Protein AF-H2KQ03-F1 (afdb_monomer_lite)

Structure (mmCIF, N/CA/C/O backbone):
data_AF-H2KQ03-F1
#
_entry.id   AF-H2KQ03-F1
#
loop_
_atom_site.group_PDB
_atom_site.id
_atom_site.type_symbol
_atom_site.label_atom_id
_atom_site.label_alt_id
_atom_site.label_comp_id
_atom_site.label_asym_id
_atom_site.label_entity_id
_atom_site.label_seq_id
_atom_site.pdbx_PDB_ins_code
_atom_site.Cartn_x
_atom_site.Cartn_y
_atom_site.Cartn_z
_atom_site.occupancy
_atom_site.B_iso_or_equiv
_atom_site.auth_seq_id
_atom_site.auth_comp_id
_atom_site.auth_asym_id
_atom_site.auth_atom_id
_atom_site.pdbx_PDB_model_num
ATOM 1 N N . MET A 1 1 ? 8.901 -10.302 -12.190 1.00 58.34 1 MET A N 1
ATOM 2 C CA . MET A 1 1 ? 8.738 -10.847 -10.818 1.00 58.34 1 MET A CA 1
ATOM 3 C C . MET A 1 1 ? 8.795 -9.735 -9.773 1.00 58.34 1 MET A C 1
ATOM 5 O O . MET A 1 1 ? 7.807 -9.573 -9.075 1.00 58.34 1 MET A O 1
ATOM 9 N N . ALA A 1 2 ? 9.864 -8.928 -9.695 1.00 69.62 2 ALA A N 1
ATOM 10 C CA . ALA A 1 2 ? 9.949 -7.798 -8.752 1.00 69.62 2 ALA A CA 1
ATOM 11 C C . ALA A 1 2 ? 8.789 -6.785 -8.896 1.00 69.62 2 ALA A C 1
ATOM 13 O O . ALA A 1 2 ? 8.170 -6.415 -7.901 1.00 69.62 2 ALA A O 1
ATOM 14 N N . ASP A 1 3 ? 8.425 -6.440 -10.134 1.00 73.88 3 ASP A N 1
ATOM 15 C CA . ASP A 1 3 ? 7.309 -5.539 -10.466 1.00 73.88 3 ASP A CA 1
ATOM 16 C C . ASP A 1 3 ? 5.977 -5.942 -9.818 1.00 73.88 3 ASP A C 1
ATOM 18 O O . ASP A 1 3 ? 5.230 -5.093 -9.331 1.00 73.88 3 ASP A O 1
ATOM 22 N N . PHE A 1 4 ? 5.689 -7.248 -9.779 1.00 82.00 4 PHE A N 1
ATOM 23 C CA . PHE A 1 4 ? 4.468 -7.773 -9.175 1.00 82.00 4 PHE A CA 1
ATOM 24 C C . PHE A 1 4 ? 4.439 -7.478 -7.677 1.00 82.00 4 PHE A C 1
ATOM 26 O O . PHE A 1 4 ? 3.472 -6.910 -7.180 1.00 82.00 4 PHE A O 1
ATOM 33 N N . PHE A 1 5 ? 5.510 -7.833 -6.962 1.00 81.00 5 PHE A N 1
ATOM 34 C CA . PHE A 1 5 ? 5.585 -7.651 -5.513 1.00 81.00 5 PHE A CA 1
ATOM 35 C C . PHE A 1 5 ? 5.537 -6.177 -5.123 1.00 81.00 5 PHE A C 1
ATOM 37 O O . PHE A 1 5 ? 4.864 -5.823 -4.157 1.00 81.00 5 PHE A O 1
ATOM 44 N N . ILE A 1 6 ? 6.188 -5.317 -5.907 1.00 82.44 6 ILE A N 1
ATOM 45 C CA . ILE A 1 6 ? 6.137 -3.868 -5.724 1.00 82.44 6 ILE A CA 1
ATOM 46 C C . ILE A 1 6 ? 4.694 -3.355 -5.829 1.00 82.44 6 ILE A C 1
ATOM 48 O O . ILE A 1 6 ? 4.197 -2.701 -4.908 1.00 82.44 6 ILE A O 1
ATOM 52 N N . LEU A 1 7 ? 4.007 -3.661 -6.934 1.00 84.81 7 LEU A N 1
ATOM 53 C CA . LEU A 1 7 ? 2.649 -3.170 -7.166 1.00 84.81 7 LEU A CA 1
ATOM 54 C C . LEU A 1 7 ? 1.652 -3.784 -6.180 1.00 84.81 7 LEU A C 1
ATOM 56 O O . LEU A 1 7 ? 0.784 -3.073 -5.684 1.00 84.81 7 LEU A O 1
ATOM 60 N N . ALA A 1 8 ? 1.800 -5.065 -5.841 1.00 85.94 8 ALA A N 1
ATOM 61 C CA . ALA A 1 8 ? 0.963 -5.739 -4.853 1.00 85.94 8 ALA A CA 1
ATOM 62 C C . ALA A 1 8 ? 1.125 -5.124 -3.456 1.00 85.94 8 ALA A C 1
ATOM 64 O O . ALA A 1 8 ? 0.137 -4.939 -2.743 1.00 85.94 8 ALA A O 1
ATOM 65 N N . HIS A 1 9 ? 2.348 -4.745 -3.072 1.00 84.00 9 HIS A N 1
ATOM 66 C CA . HIS A 1 9 ? 2.605 -4.076 -1.799 1.00 84.00 9 HIS A CA 1
ATOM 67 C C . HIS A 1 9 ? 1.902 -2.712 -1.719 1.00 84.00 9 HIS A C 1
ATOM 69 O O . HIS A 1 9 ? 1.151 -2.443 -0.779 1.00 84.00 9 HIS A O 1
ATOM 75 N N . LEU A 1 10 ? 2.072 -1.877 -2.747 1.00 84.38 10 LEU A N 1
ATOM 76 C CA . LEU A 1 10 ? 1.395 -0.582 -2.870 1.00 84.38 10 LEU A CA 1
ATOM 77 C C . LEU A 1 10 ? -0.131 -0.720 -2.903 1.00 84.38 10 LEU A C 1
ATOM 79 O O . LEU A 1 10 ? -0.836 -0.013 -2.182 1.00 84.38 10 LEU A O 1
ATOM 83 N N . ALA A 1 11 ? -0.644 -1.668 -3.686 1.00 85.94 11 ALA A N 1
ATOM 84 C CA . ALA A 1 11 ? -2.067 -1.967 -3.779 1.00 85.94 11 ALA A CA 1
ATOM 85 C C . ALA A 1 11 ? -2.652 -2.411 -2.429 1.00 85.94 11 ALA A C 1
ATOM 87 O O . ALA A 1 11 ? -3.748 -1.989 -2.057 1.00 85.94 11 ALA A O 1
ATOM 88 N N . THR A 1 12 ? -1.906 -3.198 -1.649 1.00 85.38 12 THR A N 1
ATOM 89 C CA . THR A 1 12 ? -2.311 -3.617 -0.298 1.00 85.38 12 THR A CA 1
ATOM 90 C C . THR A 1 12 ? -2.457 -2.411 0.630 1.00 85.38 12 THR A C 1
ATOM 92 O O . THR A 1 12 ? -3.446 -2.293 1.358 1.00 85.38 12 THR A O 1
ATOM 95 N N . ASN A 1 13 ? -1.521 -1.464 0.563 1.00 82.38 13 ASN A N 1
ATOM 96 C CA . ASN A 1 13 ? -1.551 -0.253 1.385 1.00 82.38 13 ASN A CA 1
ATOM 97 C C . ASN A 1 13 ? -2.650 0.725 0.956 1.00 82.38 13 ASN A C 1
ATOM 99 O O . ASN A 1 13 ? -3.309 1.336 1.807 1.00 82.38 13 ASN A O 1
ATOM 103 N N . PHE A 1 14 ? -2.921 0.817 -0.345 1.00 83.38 14 PHE A N 1
ATOM 104 C CA . PHE A 1 14 ? -4.095 1.513 -0.858 1.00 83.38 14 PHE A CA 1
ATOM 105 C C . PHE A 1 14 ? -5.391 0.894 -0.309 1.00 83.38 14 PHE A C 1
ATOM 107 O O . PHE A 1 14 ? -6.200 1.603 0.291 1.00 83.38 14 PHE A O 1
ATOM 114 N N . MET A 1 15 ? -5.559 -0.428 -0.400 1.00 84.25 15 MET A N 1
ATOM 115 C CA . MET A 1 15 ? -6.756 -1.108 0.109 1.00 84.25 15 MET A CA 1
ATOM 116 C C . MET A 1 15 ? -6.917 -1.000 1.632 1.00 84.25 15 MET A C 1
ATOM 118 O O . MET A 1 15 ? -8.047 -0.901 2.122 1.00 84.25 15 MET A O 1
ATOM 122 N N . SER A 1 16 ? -5.814 -0.961 2.387 1.00 80.12 16 SER A N 1
ATOM 123 C CA . SER A 1 16 ? -5.828 -0.641 3.821 1.00 80.12 16 SER A CA 1
ATOM 124 C C . SER A 1 16 ? -6.362 0.773 4.073 1.00 80.12 16 SER A C 1
ATOM 126 O O . SER A 1 16 ? -7.215 0.974 4.939 1.00 80.12 16 SER A O 1
ATOM 128 N N . SER A 1 17 ? -5.935 1.748 3.266 1.00 79.50 17 SER A N 1
ATOM 129 C CA . SER A 1 17 ? -6.415 3.136 3.341 1.00 79.50 17 SER A CA 1
ATOM 130 C C . SER A 1 17 ? -7.913 3.237 3.050 1.00 79.50 17 SER A C 1
ATOM 132 O O . SER A 1 17 ? -8.644 3.850 3.827 1.00 79.50 17 SER A O 1
ATOM 134 N N . VAL A 1 18 ? -8.397 2.551 2.009 1.00 79.94 18 VAL A N 1
ATOM 135 C CA . VAL A 1 18 ? -9.834 2.431 1.701 1.00 79.94 18 VAL A CA 1
ATOM 136 C C . VAL A 1 18 ? -10.598 1.809 2.873 1.00 79.94 18 VAL A C 1
ATOM 138 O O . VAL A 1 18 ? -11.667 2.292 3.245 1.00 79.94 18 VAL A O 1
ATOM 141 N N . GLY A 1 19 ? -10.039 0.767 3.497 1.00 75.12 19 GLY A N 1
ATOM 142 C CA . GLY A 1 19 ? -10.620 0.121 4.674 1.00 75.12 19 GLY A CA 1
ATOM 143 C C . GLY A 1 19 ? -10.788 1.079 5.857 1.00 75.12 19 GLY A C 1
ATOM 144 O O . GLY A 1 19 ? -11.845 1.093 6.489 1.00 75.12 19 GLY A O 1
ATOM 145 N N . VAL A 1 20 ? -9.789 1.925 6.122 1.00 72.50 20 VAL A N 1
ATOM 146 C CA . VAL A 1 20 ? -9.852 2.957 7.171 1.00 72.50 20 VAL A CA 1
ATOM 147 C C . VAL A 1 20 ? -10.901 4.024 6.840 1.00 72.50 20 VAL A C 1
ATOM 149 O O . VAL A 1 20 ? -11.731 4.340 7.691 1.00 72.50 20 VAL A O 1
ATOM 152 N N . CYS A 1 21 ? -10.933 4.541 5.607 1.00 76.00 21 CYS A N 1
ATOM 153 C CA . CYS A 1 21 ? -11.948 5.511 5.172 1.00 76.00 21 CYS A CA 1
ATOM 154 C C . CYS A 1 21 ? -13.366 4.961 5.312 1.00 76.00 21 CYS A C 1
ATOM 156 O O . CYS A 1 21 ? -14.252 5.646 5.821 1.00 76.00 21 CYS A O 1
ATOM 158 N N . ARG A 1 22 ? -13.567 3.707 4.903 1.00 74.56 22 ARG A N 1
ATOM 159 C CA . ARG A 1 22 ? -14.833 2.990 5.034 1.00 74.56 22 ARG A CA 1
ATOM 160 C C . ARG A 1 22 ? -15.260 2.879 6.495 1.00 74.56 22 ARG A C 1
ATOM 162 O O . ARG A 1 22 ? -16.407 3.171 6.809 1.00 74.56 22 ARG A O 1
ATOM 169 N N . GLN A 1 23 ? -14.343 2.508 7.388 1.00 71.50 23 GLN A N 1
ATOM 170 C CA . GLN A 1 23 ? -14.631 2.411 8.822 1.00 71.50 23 GLN A CA 1
ATOM 171 C C . GLN A 1 23 ? -14.997 3.769 9.436 1.00 71.50 23 GLN A C 1
ATOM 173 O O . GLN A 1 23 ? -15.929 3.828 10.233 1.00 71.50 23 GLN A O 1
ATOM 178 N N . PHE A 1 24 ? -14.343 4.864 9.031 1.00 69.81 24 PHE A N 1
ATOM 179 C CA . PHE A 1 24 ? -14.749 6.208 9.457 1.00 69.81 24 PHE A CA 1
ATOM 180 C C . PHE A 1 24 ? -16.101 6.636 8.878 1.00 69.81 24 PHE A C 1
ATOM 182 O O . PHE A 1 24 ? -16.898 7.216 9.606 1.00 69.81 24 PHE A O 1
ATOM 189 N N . CYS A 1 25 ? -16.394 6.329 7.609 1.00 67.25 25 CYS A N 1
ATOM 190 C CA . CYS A 1 25 ? -17.700 6.623 7.007 1.00 67.25 25 CYS A CA 1
ATOM 191 C C . CYS A 1 25 ? -18.834 5.897 7.737 1.00 67.25 25 CYS A C 1
ATOM 193 O O . CYS A 1 25 ? -19.863 6.496 8.033 1.00 67.25 25 CYS A O 1
ATOM 195 N N . LEU A 1 26 ? -18.640 4.615 8.054 1.00 64.88 26 LEU A N 1
ATOM 196 C CA . LEU A 1 26 ? -19.611 3.828 8.813 1.00 64.88 26 LEU A CA 1
ATOM 197 C C . LEU A 1 26 ? -19.736 4.357 10.254 1.00 64.88 26 LEU A C 1
ATOM 199 O O . LEU A 1 26 ? -20.840 4.572 10.737 1.00 64.88 26 LEU A O 1
ATOM 203 N N . GLY A 1 27 ? -18.628 4.681 10.925 1.00 58.16 27 GLY A N 1
ATOM 204 C CA . GLY A 1 27 ? -18.677 5.305 12.254 1.00 58.16 27 GLY A CA 1
ATOM 205 C C . GLY A 1 27 ? -19.427 6.649 12.280 1.00 58.16 27 GLY A C 1
ATOM 206 O O . GLY A 1 27 ? -20.172 6.924 13.220 1.00 58.16 27 GLY A O 1
ATOM 207 N N . ALA A 1 28 ? -19.276 7.459 11.228 1.00 52.44 28 ALA A N 1
ATOM 208 C CA . ALA A 1 28 ? -19.915 8.768 11.097 1.00 52.44 28 ALA A CA 1
ATOM 209 C C . ALA A 1 28 ? -21.406 8.710 10.705 1.00 52.44 28 ALA A C 1
ATOM 211 O O . ALA A 1 28 ? -22.140 9.644 11.006 1.00 52.44 28 ALA A O 1
ATOM 212 N N . THR A 1 29 ? -21.865 7.648 10.033 1.00 51.97 29 THR A N 1
ATOM 213 C CA . THR A 1 29 ? -23.251 7.541 9.524 1.00 51.97 29 THR A CA 1
ATOM 214 C C . THR A 1 29 ? -24.223 6.863 10.493 1.00 51.97 29 THR A C 1
ATOM 216 O O . THR A 1 29 ? -25.413 7.158 10.448 1.00 51.97 29 THR A O 1
ATOM 219 N N . TYR A 1 30 ? -23.747 6.008 11.404 1.00 49.81 30 TYR A N 1
ATOM 220 C CA . TYR A 1 30 ? -24.606 5.191 12.281 1.00 49.81 30 TYR A CA 1
ATOM 221 C C . TYR A 1 30 ? -24.713 5.691 13.737 1.00 49.81 30 TYR A C 1
ATOM 223 O O . TYR A 1 30 ? -2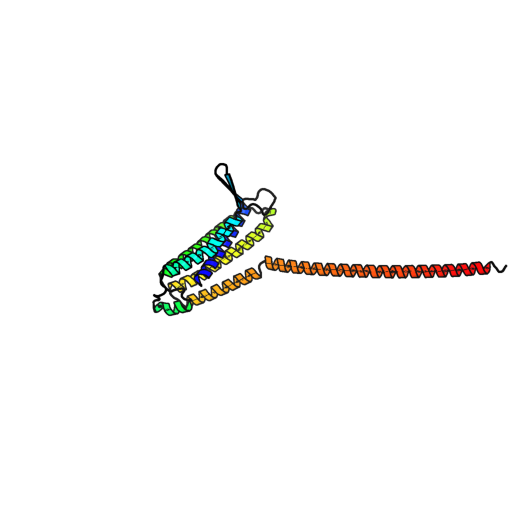5.194 4.977 14.615 1.00 49.81 30 TYR A O 1
ATOM 231 N N . THR A 1 31 ? -24.287 6.925 14.017 1.00 42.53 31 THR A N 1
ATOM 232 C CA . THR A 1 31 ? -24.363 7.556 15.347 1.00 42.53 31 THR A CA 1
ATOM 233 C C . THR A 1 31 ? -25.609 8.439 15.502 1.00 42.53 31 THR A C 1
ATOM 235 O O . THR A 1 31 ? -25.507 9.633 15.770 1.00 42.53 31 THR A O 1
ATOM 238 N N . PRO A 1 32 ? -26.815 7.856 15.380 1.00 42.75 32 PRO A N 1
ATOM 239 C CA . PRO A 1 32 ? -27.797 8.111 16.427 1.00 42.75 32 PRO A CA 1
ATOM 240 C C . PRO A 1 32 ? -28.707 6.893 16.638 1.00 42.75 32 PRO A C 1
ATOM 242 O O . PRO A 1 32 ? -29.815 6.872 16.128 1.00 42.75 32 PRO A O 1
ATOM 245 N N . CYS A 1 33 ? -28.259 5.860 17.351 1.00 35.66 33 CYS A N 1
ATOM 246 C CA . CYS A 1 33 ? -29.094 5.042 18.247 1.00 35.66 33 CYS A CA 1
ATOM 247 C C . CYS A 1 33 ? -28.247 3.907 18.817 1.00 35.66 33 CYS A C 1
ATOM 249 O O . CYS A 1 33 ? -27.623 3.139 18.088 1.00 35.66 33 CYS A O 1
ATOM 251 N N . GLY A 1 34 ? -28.202 3.826 20.144 1.00 35.66 34 GLY A N 1
ATOM 252 C CA . GLY A 1 34 ? -27.432 2.831 20.871 1.00 35.66 34 GLY A CA 1
ATOM 253 C C . GLY A 1 34 ? -27.833 1.416 20.481 1.00 35.66 34 GLY A C 1
ATOM 254 O O . GLY A 1 34 ? -28.906 0.948 20.829 1.00 35.66 34 GLY A O 1
ATOM 255 N N . THR A 1 35 ? -26.968 0.743 19.738 1.00 34.31 35 THR A N 1
ATOM 256 C CA . THR A 1 35 ? -26.669 -0.691 19.820 1.00 34.31 35 THR A CA 1
ATOM 257 C C . THR A 1 35 ? -25.654 -0.960 18.726 1.00 34.31 35 THR A C 1
ATOM 259 O O . THR A 1 35 ? -25.991 -1.156 17.563 1.00 34.31 35 THR A O 1
ATOM 262 N N . VAL A 1 36 ? -24.373 -0.956 19.094 1.00 38.94 36 VAL A N 1
ATOM 263 C CA . VAL A 1 36 ? -23.323 -1.457 18.209 1.00 38.94 36 VAL A CA 1
ATOM 264 C C . VAL A 1 36 ? -23.490 -2.976 18.126 1.00 38.94 36 VAL A C 1
ATOM 266 O O . VAL A 1 36 ? -22.813 -3.734 18.816 1.00 38.94 36 VAL A O 1
ATOM 269 N N . LYS A 1 37 ? -24.423 -3.439 17.292 1.00 34.34 37 LYS A N 1
ATOM 270 C CA . LYS A 1 37 ? -24.289 -4.750 16.667 1.00 34.34 37 LYS A CA 1
ATOM 271 C C . LYS A 1 37 ? -23.246 -4.589 15.561 1.00 34.34 37 LYS A C 1
ATOM 273 O O . LYS A 1 37 ? -23.398 -3.698 14.727 1.00 34.34 37 LYS A O 1
ATOM 278 N N . PRO A 1 38 ? -22.202 -5.428 15.508 1.00 42.97 38 PRO A N 1
ATOM 279 C CA . PRO A 1 38 ? -21.247 -5.438 14.406 1.00 42.97 38 PRO A CA 1
ATOM 280 C C . PRO A 1 38 ? -21.890 -6.067 13.156 1.00 42.97 38 PRO A C 1
ATOM 282 O O . PRO A 1 38 ? -21.370 -7.035 12.621 1.00 42.97 38 PRO A O 1
ATOM 285 N N . ILE A 1 39 ? -23.073 -5.613 12.733 1.00 44.00 39 ILE A N 1
ATOM 286 C CA . ILE A 1 39 ? -23.815 -6.178 11.602 1.00 44.00 39 ILE A CA 1
ATOM 287 C C . ILE A 1 39 ? -24.696 -5.089 10.982 1.00 44.00 39 ILE A C 1
ATOM 289 O O . ILE A 1 39 ? -25.760 -4.788 11.512 1.00 44.00 39 ILE A O 1
ATOM 293 N N . ALA A 1 40 ? -24.232 -4.517 9.870 1.00 44.62 40 ALA A N 1
ATOM 294 C CA . ALA A 1 40 ? -24.961 -4.440 8.597 1.00 44.62 40 ALA A CA 1
ATOM 295 C C . ALA A 1 40 ? -24.153 -3.570 7.622 1.00 44.62 40 ALA A C 1
ATOM 297 O O . ALA A 1 40 ? -24.491 -2.433 7.313 1.00 44.62 40 ALA A O 1
ATOM 298 N N . ASP A 1 41 ? -23.061 -4.136 7.109 1.00 53.16 41 ASP A N 1
ATOM 299 C CA . ASP A 1 41 ? -22.520 -3.719 5.819 1.00 53.16 41 ASP A CA 1
ATOM 300 C C . ASP A 1 41 ? -23.497 -4.182 4.727 1.00 53.16 41 ASP A C 1
ATOM 302 O O . ASP A 1 41 ? -23.123 -5.008 3.916 1.00 53.16 41 ASP A O 1
ATOM 306 N N . GLU A 1 42 ? -24.765 -3.783 4.725 1.00 56.34 42 GLU A N 1
ATOM 307 C CA . GLU A 1 42 ? -25.702 -4.183 3.670 1.00 56.34 42 GLU A CA 1
ATOM 308 C C . GLU A 1 42 ? -25.918 -2.998 2.735 1.00 56.34 42 GLU A C 1
ATOM 310 O O . GLU A 1 42 ? -26.437 -1.956 3.127 1.00 56.34 42 GLU A O 1
ATOM 315 N N . PHE A 1 43 ? -25.479 -3.134 1.483 1.00 54.03 43 PHE A N 1
ATOM 316 C CA . PHE A 1 43 ? -25.921 -2.228 0.432 1.00 54.03 43 PHE A CA 1
ATOM 317 C C . PHE A 1 43 ? -27.350 -2.620 0.075 1.00 54.03 43 PHE A C 1
ATOM 319 O O . PHE A 1 43 ? -27.585 -3.717 -0.439 1.00 54.03 43 PHE A O 1
ATOM 326 N N . HIS A 1 44 ? -28.286 -1.727 0.382 1.00 53.12 44 HIS A N 1
ATOM 327 C CA . HIS A 1 44 ? -29.674 -1.833 -0.038 1.00 53.12 44 HIS A CA 1
ATOM 328 C C . HIS A 1 44 ? -29.823 -1.105 -1.369 1.00 53.12 44 HIS A C 1
ATOM 330 O O . HIS A 1 44 ? -29.663 0.114 -1.433 1.00 53.12 44 HIS A O 1
ATOM 336 N N . TYR A 1 45 ? -30.100 -1.855 -2.432 1.00 47.72 45 TYR A N 1
ATOM 337 C CA . TYR A 1 45 ? -30.431 -1.284 -3.732 1.00 47.72 45 TYR A CA 1
ATOM 338 C C . TYR A 1 45 ? -31.804 -1.809 -4.152 1.00 47.72 45 TYR A C 1
ATOM 340 O O . TYR A 1 45 ? -31.992 -3.015 -4.334 1.00 47.72 45 TYR A O 1
ATOM 348 N N . GLU A 1 46 ? -32.782 -0.909 -4.239 1.00 45.47 46 GLU A N 1
ATOM 349 C CA . GLU A 1 46 ? -34.135 -1.234 -4.687 1.00 45.47 46 GLU A CA 1
ATOM 350 C C . GLU A 1 46 ? -34.254 -0.934 -6.180 1.00 45.47 46 GLU A C 1
ATOM 352 O O . GLU A 1 46 ? -34.185 0.219 -6.604 1.00 45.47 46 GLU A O 1
ATOM 357 N N . ILE A 1 47 ? -34.422 -1.982 -6.990 1.00 60.34 47 ILE A N 1
ATOM 358 C CA . ILE A 1 47 ? -34.762 -1.850 -8.411 1.00 60.34 47 ILE A CA 1
ATOM 359 C C . ILE A 1 47 ? -36.178 -2.395 -8.580 1.00 60.34 47 ILE A C 1
ATOM 361 O O . ILE A 1 47 ? -36.406 -3.607 -8.605 1.00 60.34 47 ILE A O 1
ATOM 365 N N . GLY A 1 48 ? -37.155 -1.492 -8.675 1.00 72.44 48 GLY A N 1
ATOM 366 C CA . GLY A 1 48 ? -38.565 -1.860 -8.812 1.00 72.44 48 GLY A CA 1
ATOM 367 C C . GLY A 1 48 ? -39.092 -2.608 -7.580 1.00 72.44 48 GLY A C 1
ATOM 368 O O . GLY A 1 48 ? -39.082 -2.065 -6.484 1.00 72.44 48 GLY A O 1
ATOM 369 N N . ARG A 1 49 ? -39.573 -3.850 -7.752 1.00 55.06 49 ARG A N 1
ATOM 370 C CA . ARG A 1 49 ? -40.067 -4.715 -6.652 1.00 55.06 49 ARG A CA 1
ATOM 371 C C . ARG A 1 49 ? -38.999 -5.647 -6.062 1.00 55.06 49 ARG A C 1
ATOM 373 O O . ARG A 1 49 ? -39.309 -6.426 -5.165 1.00 55.06 49 ARG A O 1
ATOM 380 N N . CYS A 1 50 ? -37.769 -5.608 -6.570 1.00 38.34 50 CYS A N 1
ATOM 381 C CA . CYS A 1 50 ? -36.679 -6.441 -6.075 1.00 38.34 50 CYS A CA 1
ATOM 382 C C . CYS A 1 50 ? -35.772 -5.636 -5.145 1.00 38.34 50 CYS A C 1
ATOM 384 O O . CYS A 1 50 ? -35.136 -4.665 -5.556 1.00 38.34 50 CYS A O 1
ATOM 386 N N . THR A 1 51 ? -35.674 -6.093 -3.898 1.00 54.28 51 THR A N 1
ATOM 387 C CA . THR A 1 51 ? -34.709 -5.589 -2.921 1.00 54.28 51 THR A CA 1
ATOM 388 C C . THR A 1 51 ? -33.439 -6.432 -3.004 1.00 54.28 51 THR A C 1
ATOM 390 O O . THR A 1 51 ? -33.432 -7.584 -2.560 1.00 54.28 51 THR A O 1
ATOM 393 N N . LEU A 1 52 ? -32.362 -5.885 -3.570 1.00 49.47 52 LEU A N 1
ATOM 394 C CA . LEU A 1 52 ? -31.054 -6.535 -3.534 1.00 49.47 52 LEU A CA 1
ATOM 395 C C . LEU A 1 52 ? -30.354 -6.140 -2.227 1.00 49.47 52 LEU A C 1
ATOM 397 O O . LEU A 1 52 ? -30.149 -4.953 -1.970 1.00 49.47 52 LEU A O 1
ATOM 401 N N . ARG A 1 53 ? -29.994 -7.131 -1.405 1.00 60.53 53 ARG A N 1
ATOM 402 C CA . ARG A 1 53 ? -29.191 -6.939 -0.188 1.00 60.53 53 ARG A CA 1
ATOM 403 C C . ARG A 1 53 ? -27.838 -7.591 -0.384 1.00 60.53 53 ARG A C 1
ATOM 405 O O . ARG A 1 53 ? -27.762 -8.809 -0.538 1.00 60.53 53 ARG A O 1
ATOM 412 N N . TRP A 1 54 ? -26.781 -6.787 -0.430 1.00 56.44 54 TRP A N 1
ATOM 413 C CA . TRP A 1 54 ? -25.422 -7.292 -0.619 1.00 56.44 54 TRP A CA 1
ATOM 414 C C . TRP A 1 54 ? -24.546 -6.979 0.589 1.00 56.44 54 TRP A C 1
ATOM 416 O O . TRP A 1 54 ? -24.414 -5.805 0.944 1.00 56.44 54 TRP A O 1
ATOM 426 N N . PRO A 1 55 ? -23.879 -7.985 1.184 1.00 66.19 55 PRO A N 1
ATOM 427 C CA . PRO A 1 55 ? -22.922 -7.740 2.246 1.00 66.19 55 PRO A CA 1
ATOM 428 C C . PRO A 1 55 ? -21.682 -7.040 1.663 1.00 66.19 55 PRO A C 1
ATOM 430 O O . PRO A 1 55 ? -20.870 -7.639 0.959 1.00 66.19 55 PRO A O 1
ATOM 433 N N . GLY A 1 56 ? -21.491 -5.765 1.983 1.00 65.81 56 GLY A N 1
ATOM 434 C CA . GLY A 1 56 ? -20.363 -4.915 1.608 1.00 65.81 56 GLY A CA 1
ATOM 435 C C . GLY A 1 56 ? -18.997 -5.485 1.992 1.00 65.81 56 GLY A C 1
ATOM 436 O O . GLY A 1 56 ? -17.999 -5.130 1.367 1.00 65.81 56 GLY A O 1
ATOM 437 N N . ARG A 1 57 ? -18.942 -6.439 2.931 1.00 67.56 57 ARG A N 1
ATOM 438 C CA . ARG A 1 57 ? -17.749 -7.258 3.186 1.00 67.56 57 ARG A CA 1
ATOM 439 C C . ARG A 1 57 ? -17.340 -8.060 1.946 1.00 67.56 57 ARG A C 1
ATOM 441 O O . ARG A 1 57 ? -16.167 -8.042 1.595 1.00 67.56 57 ARG A O 1
ATOM 448 N N . ILE A 1 58 ? -18.277 -8.717 1.260 1.00 73.56 58 ILE A N 1
ATOM 449 C CA . ILE A 1 58 ? -17.996 -9.493 0.039 1.00 73.56 58 ILE A CA 1
ATOM 450 C C . ILE A 1 58 ? -17.516 -8.563 -1.077 1.00 73.56 58 ILE A C 1
ATOM 452 O O . ILE A 1 58 ? -16.532 -8.869 -1.744 1.00 73.56 58 ILE A O 1
ATOM 456 N N . ILE A 1 59 ? -18.148 -7.399 -1.238 1.00 76.56 59 ILE A N 1
ATOM 457 C CA . ILE A 1 59 ? -17.728 -6.396 -2.230 1.00 76.56 59 ILE A CA 1
ATOM 458 C C . ILE A 1 59 ? -16.293 -5.932 -1.950 1.00 76.56 59 ILE A C 1
ATOM 460 O O . ILE A 1 59 ? -15.467 -5.912 -2.859 1.00 76.56 59 ILE A O 1
ATOM 464 N N . TYR A 1 60 ? -15.972 -5.621 -0.690 1.00 75.81 60 TYR A N 1
ATOM 465 C CA . TYR A 1 60 ? -14.626 -5.207 -0.297 1.00 75.81 60 TYR A CA 1
ATOM 466 C C . TYR A 1 60 ? -13.583 -6.303 -0.545 1.00 75.81 60 TYR A C 1
ATOM 468 O O . TYR A 1 60 ? -12.518 -6.001 -1.069 1.00 75.81 60 TYR A O 1
ATOM 476 N N . TRP A 1 61 ? -13.882 -7.566 -0.224 1.00 79.75 61 TRP A N 1
ATOM 477 C CA . TRP A 1 61 ? -12.970 -8.685 -0.490 1.00 79.75 61 TRP A CA 1
ATOM 478 C C . TRP A 1 61 ? -12.727 -8.893 -1.985 1.00 79.75 61 TRP A C 1
ATOM 480 O O . TRP A 1 61 ? -11.581 -9.054 -2.394 1.00 79.75 61 TRP A O 1
ATOM 490 N N . ASN A 1 62 ? -13.773 -8.828 -2.811 1.00 83.88 62 ASN A N 1
ATOM 491 C CA . ASN A 1 62 ? -13.619 -8.927 -4.263 1.00 83.88 62 ASN A CA 1
ATOM 492 C C . ASN A 1 62 ? -12.787 -7.764 -4.820 1.00 83.88 62 ASN A C 1
ATOM 494 O O . ASN A 1 62 ? -11.857 -7.992 -5.592 1.00 83.88 62 ASN A O 1
ATOM 498 N N . ALA A 1 63 ? -13.061 -6.532 -4.380 1.00 83.44 63 ALA A N 1
ATOM 499 C CA . ALA A 1 63 ? -12.258 -5.369 -4.747 1.00 83.44 63 ALA A CA 1
ATOM 500 C C . ALA A 1 63 ? -10.800 -5.515 -4.284 1.00 83.44 63 ALA A C 1
ATOM 502 O O . ALA A 1 63 ? -9.886 -5.196 -5.037 1.00 83.44 63 ALA A O 1
ATOM 503 N N . TRP A 1 64 ? -10.574 -6.053 -3.083 1.00 87.88 64 TRP A N 1
ATOM 504 C CA . TRP A 1 64 ? -9.240 -6.317 -2.551 1.00 87.88 64 TRP A CA 1
ATOM 505 C C . TRP A 1 64 ? -8.470 -7.299 -3.430 1.00 87.88 64 TRP A C 1
ATOM 507 O O . TRP A 1 64 ? -7.363 -6.982 -3.850 1.00 87.88 64 TRP A O 1
ATOM 517 N N . PHE A 1 65 ? -9.060 -8.445 -3.782 1.00 87.81 65 PHE A N 1
ATOM 518 C CA . PHE A 1 65 ? -8.406 -9.419 -4.661 1.00 87.81 65 PHE A CA 1
ATOM 519 C C . PHE A 1 65 ? -8.102 -8.832 -6.043 1.00 87.81 65 PHE A C 1
ATOM 521 O O . PHE A 1 65 ? -7.004 -9.017 -6.568 1.00 87.81 65 PHE A O 1
ATOM 528 N N . LEU A 1 66 ? -9.040 -8.077 -6.616 1.00 88.69 66 LEU A N 1
ATOM 529 C CA . LEU A 1 66 ? -8.870 -7.465 -7.932 1.00 88.69 66 LEU A CA 1
ATOM 530 C C . LEU A 1 66 ? -7.752 -6.410 -7.918 1.00 88.69 66 LEU A C 1
ATOM 532 O O . LEU A 1 66 ? -6.905 -6.387 -8.806 1.00 88.69 66 LEU A O 1
ATOM 536 N N . VAL A 1 67 ? -7.691 -5.576 -6.883 1.00 87.50 67 VAL A N 1
ATOM 537 C CA . VAL A 1 67 ? -6.693 -4.505 -6.775 1.00 87.50 67 VAL A CA 1
ATOM 538 C C . VAL A 1 67 ? -5.315 -5.038 -6.376 1.00 87.50 67 VAL A C 1
ATOM 540 O O . VAL A 1 67 ? -4.318 -4.607 -6.945 1.00 87.50 67 VAL A O 1
ATOM 543 N N . VAL A 1 68 ? -5.237 -5.984 -5.436 1.00 88.12 68 VAL A N 1
ATOM 544 C CA . VAL A 1 68 ? -3.962 -6.496 -4.897 1.00 88.12 68 VAL A CA 1
ATOM 545 C C . VAL A 1 68 ? -3.338 -7.573 -5.777 1.00 88.12 68 VAL A C 1
ATOM 547 O O . VAL A 1 68 ? -2.117 -7.629 -5.877 1.00 88.12 68 VAL A O 1
ATOM 550 N N . LEU A 1 69 ? -4.141 -8.419 -6.426 1.00 89.50 69 LEU A N 1
ATOM 551 C CA . LEU A 1 69 ? -3.631 -9.481 -7.299 1.00 89.50 69 LEU A CA 1
ATOM 552 C C . LEU A 1 69 ? -3.878 -9.168 -8.771 1.00 89.50 69 LEU A C 1
ATOM 554 O O . LEU A 1 69 ? -2.972 -9.325 -9.588 1.00 89.50 69 LEU A O 1
ATOM 558 N N . GLY A 1 70 ? -5.079 -8.703 -9.115 1.00 87.75 70 GLY A N 1
ATOM 559 C CA . GLY A 1 70 ? -5.468 -8.447 -10.502 1.00 87.75 70 GLY A CA 1
ATOM 560 C C . GLY A 1 70 ? -4.622 -7.363 -11.167 1.00 87.75 70 GLY A C 1
ATOM 561 O O . GLY A 1 70 ? -4.005 -7.638 -12.193 1.00 87.75 70 GLY A O 1
ATOM 562 N N . ILE A 1 71 ? -4.535 -6.165 -10.572 1.00 87.56 71 ILE A N 1
ATOM 563 C CA . ILE A 1 71 ? -3.774 -5.039 -11.150 1.00 87.56 71 ILE A CA 1
ATOM 564 C C . ILE A 1 71 ? -2.289 -5.397 -11.341 1.00 87.56 71 ILE A C 1
ATOM 566 O O . ILE A 1 71 ? -1.813 -5.279 -12.469 1.00 87.56 71 ILE A O 1
ATOM 570 N N . PRO A 1 72 ? -1.544 -5.896 -10.332 1.00 87.94 72 PRO A N 1
ATOM 571 C CA . PRO A 1 72 ? -0.138 -6.257 -10.526 1.00 87.94 72 PRO A CA 1
ATOM 572 C C . PRO A 1 72 ? 0.063 -7.352 -11.576 1.00 87.94 72 PRO A C 1
ATOM 574 O O . PRO A 1 72 ? 0.989 -7.264 -12.381 1.00 87.94 72 PRO A O 1
ATOM 577 N N . THR A 1 73 ? -0.812 -8.364 -11.604 1.00 87.38 73 THR A N 1
ATOM 578 C CA . THR A 1 73 ? -0.740 -9.449 -12.594 1.00 87.38 73 THR A CA 1
ATOM 579 C C . THR A 1 73 ? -0.975 -8.916 -14.003 1.00 87.38 73 THR A C 1
ATOM 581 O O . THR A 1 73 ? -0.192 -9.208 -14.904 1.00 87.38 73 THR A O 1
ATOM 584 N N . ALA A 1 74 ? -2.008 -8.091 -14.192 1.00 87.75 74 ALA A N 1
ATOM 585 C CA . ALA A 1 74 ? -2.326 -7.483 -15.478 1.00 87.75 74 ALA A CA 1
ATOM 586 C C . ALA A 1 74 ? -1.190 -6.583 -15.979 1.00 87.75 74 ALA A C 1
ATOM 588 O O . ALA A 1 74 ? -0.818 -6.677 -17.147 1.00 87.75 74 ALA A O 1
ATOM 589 N N . THR A 1 75 ? -0.586 -5.772 -15.104 1.00 84.81 75 THR A N 1
ATOM 590 C CA . THR A 1 75 ? 0.549 -4.910 -15.467 1.00 84.81 75 THR A CA 1
ATOM 591 C C . THR A 1 75 ? 1.772 -5.727 -15.875 1.00 84.81 75 THR A C 1
ATOM 593 O O . THR A 1 75 ? 2.410 -5.415 -16.876 1.00 84.81 75 THR A O 1
ATOM 596 N N . VAL A 1 76 ? 2.093 -6.805 -15.150 1.00 83.69 76 VAL A N 1
ATOM 597 C CA . VAL A 1 76 ? 3.236 -7.666 -15.493 1.00 83.69 76 VAL A CA 1
ATOM 598 C C . VAL A 1 76 ? 2.999 -8.421 -16.798 1.00 83.69 76 VAL A C 1
ATOM 600 O O . VAL A 1 76 ? 3.877 -8.422 -17.657 1.00 83.69 76 VAL A O 1
ATOM 603 N N . ILE A 1 77 ? 1.821 -9.026 -16.977 1.00 84.56 77 ILE A N 1
ATOM 604 C CA . ILE A 1 77 ? 1.456 -9.716 -18.222 1.00 84.56 77 ILE A CA 1
ATOM 605 C C . ILE A 1 77 ? 1.493 -8.726 -19.391 1.00 84.56 77 ILE A C 1
ATOM 607 O O . ILE A 1 77 ? 2.156 -8.990 -20.390 1.00 84.56 77 ILE A O 1
ATOM 611 N N . GLY A 1 78 ? 0.851 -7.563 -19.247 1.00 81.12 78 GLY A N 1
ATOM 612 C CA . GLY A 1 78 ? 0.853 -6.509 -20.259 1.00 81.12 78 GLY A CA 1
ATOM 613 C C . GLY A 1 78 ? 2.268 -6.084 -20.646 1.00 81.12 78 GLY A C 1
ATOM 614 O O . GLY A 1 78 ? 2.578 -6.021 -21.831 1.00 81.12 78 GLY A O 1
ATOM 615 N N . ASN A 1 79 ? 3.154 -5.894 -19.666 1.00 78.12 79 ASN A N 1
ATOM 616 C CA . ASN A 1 79 ? 4.550 -5.541 -19.917 1.00 78.12 79 ASN A CA 1
ATOM 617 C C . ASN A 1 79 ? 5.318 -6.620 -20.683 1.00 78.12 79 ASN A C 1
ATOM 619 O O . ASN A 1 79 ? 6.061 -6.287 -21.602 1.00 78.12 79 ASN A O 1
ATOM 623 N N . VAL A 1 80 ? 5.133 -7.894 -20.326 1.00 77.88 80 VAL A N 1
ATOM 624 C CA . VAL A 1 80 ? 5.807 -9.022 -20.987 1.00 77.88 80 VAL A CA 1
ATOM 625 C C . VAL A 1 80 ? 5.333 -9.194 -22.431 1.00 77.88 80 VAL A C 1
ATOM 627 O O . VAL A 1 80 ? 6.149 -9.452 -23.311 1.00 77.88 80 VAL A O 1
ATOM 630 N N . TYR A 1 81 ? 4.032 -9.044 -22.693 1.00 75.81 81 TYR A N 1
ATOM 631 C CA . TYR A 1 81 ? 3.480 -9.207 -24.041 1.00 75.81 81 TYR A CA 1
ATOM 632 C C . TYR A 1 81 ? 3.717 -7.990 -24.944 1.00 75.81 81 TYR A C 1
ATOM 634 O O . TYR A 1 81 ? 3.925 -8.161 -26.144 1.00 75.81 81 TYR A O 1
ATOM 642 N N . ALA A 1 82 ? 3.679 -6.771 -24.397 1.00 71.69 82 ALA A N 1
ATOM 643 C CA . ALA A 1 82 ? 3.790 -5.543 -25.185 1.00 71.69 82 ALA A CA 1
ATOM 644 C C . ALA A 1 82 ? 5.240 -5.161 -25.522 1.00 71.69 82 ALA A C 1
ATOM 646 O O . ALA A 1 82 ? 5.474 -4.528 -26.552 1.00 71.69 82 ALA A O 1
ATOM 647 N N . TYR A 1 83 ? 6.216 -5.537 -24.688 1.00 69.38 83 TYR A N 1
ATOM 648 C CA . TYR A 1 83 ? 7.599 -5.085 -24.839 1.00 69.38 83 TYR A CA 1
ATOM 649 C C . TYR A 1 83 ? 8.577 -6.262 -24.835 1.00 69.38 83 TYR A C 1
ATOM 651 O O . TYR A 1 83 ? 8.744 -6.953 -23.832 1.00 69.38 83 TYR A O 1
ATOM 659 N N . ARG A 1 84 ? 9.277 -6.469 -25.962 1.00 59.44 84 ARG A N 1
ATOM 660 C CA . ARG A 1 84 ? 10.413 -7.401 -26.013 1.00 59.44 84 ARG A CA 1
ATOM 661 C C . ARG A 1 84 ? 11.555 -6.864 -25.146 1.00 59.44 84 ARG A C 1
ATOM 663 O O . ARG A 1 84 ? 11.907 -5.688 -25.234 1.00 59.44 84 ARG A O 1
ATOM 670 N N . MET A 1 85 ? 12.136 -7.747 -24.337 1.00 56.44 85 MET A N 1
ATOM 671 C CA . MET A 1 85 ? 13.174 -7.458 -23.334 1.00 56.44 85 MET A CA 1
ATOM 672 C C . MET A 1 85 ? 14.571 -7.184 -23.934 1.00 56.44 85 MET A C 1
ATOM 674 O O . MET A 1 85 ? 15.525 -6.984 -23.187 1.00 56.44 85 MET A O 1
ATOM 678 N N . ASP A 1 86 ? 14.708 -7.171 -25.263 1.00 52.53 86 ASP A N 1
ATOM 679 C CA . ASP A 1 86 ? 15.989 -7.439 -25.935 1.00 52.53 86 ASP A CA 1
ATOM 680 C C . ASP A 1 86 ? 16.778 -6.190 -26.376 1.00 52.53 86 ASP A C 1
ATOM 682 O O . ASP A 1 86 ? 17.796 -6.316 -27.051 1.00 52.53 86 ASP A O 1
ATOM 686 N N . THR A 1 87 ? 16.357 -4.975 -26.011 1.00 52.91 87 THR A N 1
ATOM 687 C CA . THR A 1 87 ? 17.035 -3.734 -26.443 1.00 52.91 87 THR A CA 1
ATOM 688 C C . THR A 1 87 ? 17.451 -2.859 -25.264 1.00 52.91 87 THR A C 1
ATOM 690 O O . THR A 1 87 ? 17.003 -1.719 -25.130 1.00 52.91 87 THR A O 1
ATOM 693 N N . VAL A 1 88 ? 18.328 -3.383 -24.404 1.00 59.72 88 VAL A N 1
ATOM 694 C CA . VAL A 1 88 ? 19.014 -2.574 -23.387 1.00 59.72 88 VAL A CA 1
ATOM 695 C C . VAL A 1 88 ? 20.177 -1.844 -24.056 1.00 59.72 88 VAL A C 1
ATOM 697 O O . VAL A 1 88 ? 21.114 -2.474 -24.537 1.00 59.72 88 VAL A O 1
ATOM 700 N N . SER A 1 89 ? 20.133 -0.510 -24.096 1.00 61.69 89 SER A N 1
ATOM 701 C CA . SER A 1 89 ? 21.272 0.307 -24.540 1.00 61.69 89 SER A CA 1
ATOM 702 C C . SER A 1 89 ? 22.485 0.066 -23.633 1.00 61.69 89 SER A C 1
ATOM 704 O O . SER A 1 89 ? 22.305 0.066 -22.413 1.00 61.69 89 SER A O 1
ATOM 706 N N . ASP A 1 90 ? 23.702 -0.039 -24.176 1.00 63.22 90 ASP A N 1
ATOM 707 C CA . ASP A 1 90 ? 24.914 -0.356 -23.396 1.00 63.22 90 ASP A CA 1
ATOM 708 C C . ASP A 1 90 ? 25.133 0.567 -22.180 1.00 63.22 90 ASP A C 1
ATOM 710 O O . ASP A 1 90 ? 25.513 0.094 -21.113 1.00 63.22 90 ASP A O 1
ATOM 714 N N . PHE A 1 91 ? 24.762 1.851 -22.274 1.00 59.91 91 PHE A N 1
ATOM 715 C CA . PHE A 1 91 ? 24.827 2.821 -21.164 1.00 59.91 91 PHE A CA 1
ATOM 716 C C . PHE A 1 91 ? 23.953 2.460 -19.943 1.00 59.91 91 PHE A C 1
ATOM 718 O O . PHE A 1 91 ? 24.185 2.934 -18.836 1.00 59.91 91 PHE A O 1
ATOM 725 N N . ARG A 1 92 ? 22.923 1.628 -20.126 1.00 67.94 92 ARG A N 1
ATOM 726 C CA . ARG A 1 92 ? 21.968 1.233 -19.076 1.00 67.94 92 ARG A CA 1
ATOM 727 C C . ARG A 1 92 ? 22.159 -0.212 -18.620 1.00 67.94 92 ARG A C 1
ATOM 729 O O . ARG A 1 92 ? 21.416 -0.663 -17.754 1.00 67.94 92 ARG A O 1
ATOM 736 N N . ARG A 1 93 ? 23.143 -0.929 -19.169 1.00 71.12 93 ARG A N 1
ATOM 737 C CA . ARG A 1 93 ? 23.356 -2.363 -18.932 1.00 71.12 93 ARG A CA 1
ATOM 738 C C . ARG A 1 93 ? 23.750 -2.666 -17.488 1.00 71.12 93 ARG A C 1
ATOM 740 O O . ARG A 1 93 ? 23.171 -3.562 -16.880 1.00 71.12 93 ARG A O 1
ATOM 747 N N . ASP A 1 94 ? 24.648 -1.865 -16.918 1.00 71.88 94 ASP A N 1
ATOM 748 C CA . ASP A 1 94 ? 25.092 -2.019 -15.527 1.00 71.88 94 ASP A CA 1
ATOM 749 C C . ASP A 1 94 ? 23.948 -1.755 -14.544 1.00 71.88 94 ASP A C 1
ATOM 751 O O . ASP A 1 94 ? 23.703 -2.536 -13.623 1.00 71.88 94 ASP A O 1
ATOM 755 N N . PHE A 1 95 ? 23.172 -0.698 -14.794 1.00 74.12 95 PHE A N 1
ATOM 756 C CA . PHE A 1 95 ? 21.971 -0.400 -14.020 1.00 74.12 95 PHE A CA 1
ATOM 757 C C . PHE A 1 95 ? 20.911 -1.498 -14.162 1.00 74.12 95 PHE A C 1
ATOM 759 O O . PHE A 1 95 ? 20.320 -1.911 -13.166 1.00 74.12 95 PHE A O 1
ATOM 766 N N . ALA A 1 96 ? 20.662 -1.991 -15.378 1.00 72.56 96 ALA A N 1
ATOM 767 C CA . ALA A 1 96 ? 19.701 -3.060 -15.635 1.00 72.56 96 ALA A CA 1
ATOM 768 C C . ALA A 1 96 ? 20.093 -4.349 -14.902 1.00 72.56 96 ALA A C 1
ATOM 770 O O . ALA A 1 96 ? 19.236 -4.986 -14.298 1.00 72.56 96 ALA A O 1
ATOM 771 N N . ASN A 1 97 ? 21.380 -4.694 -14.867 1.00 74.88 97 ASN A N 1
ATOM 772 C CA . ASN A 1 97 ? 21.856 -5.866 -14.139 1.00 74.88 97 ASN A CA 1
ATOM 773 C C . ASN A 1 97 ? 21.631 -5.725 -12.620 1.00 74.88 97 ASN A C 1
ATOM 775 O O . ASN A 1 97 ? 21.041 -6.597 -11.986 1.00 74.88 97 ASN A O 1
ATOM 779 N N . ILE A 1 98 ? 22.006 -4.578 -12.042 1.00 74.88 98 ILE A N 1
ATOM 780 C CA . ILE A 1 98 ? 21.867 -4.313 -10.598 1.00 74.88 98 ILE A CA 1
ATOM 781 C C . ILE A 1 98 ? 20.393 -4.180 -10.173 1.00 74.88 98 ILE A C 1
ATOM 783 O O . ILE A 1 98 ? 20.014 -4.571 -9.069 1.00 74.88 98 ILE A O 1
ATOM 787 N N . SER A 1 99 ? 19.535 -3.666 -11.053 1.00 69.75 99 SER A N 1
ATOM 788 C CA . SER A 1 99 ? 18.097 -3.510 -10.806 1.00 69.75 99 SER A CA 1
ATOM 789 C C . SER A 1 99 ? 17.266 -4.753 -11.135 1.00 69.75 99 SER A C 1
ATOM 791 O O . SER A 1 99 ? 16.040 -4.671 -11.138 1.00 69.75 99 SER A O 1
ATOM 793 N N . CYS A 1 100 ? 17.893 -5.910 -11.386 1.00 71.81 100 CYS A N 1
ATOM 794 C CA . CYS A 1 100 ? 17.198 -7.151 -11.762 1.00 71.81 100 CYS A CA 1
ATOM 795 C C . CYS A 1 100 ? 16.300 -6.981 -13.000 1.00 71.81 100 CYS A C 1
ATOM 797 O O . CYS A 1 100 ? 15.182 -7.494 -13.061 1.00 71.81 100 CYS A O 1
ATOM 799 N N . ASN A 1 101 ? 16.805 -6.246 -13.986 1.00 66.25 101 ASN A N 1
ATOM 800 C CA . ASN A 1 101 ? 16.138 -5.913 -15.234 1.00 66.25 101 ASN A CA 1
ATOM 801 C C . ASN A 1 101 ? 14.857 -5.078 -15.055 1.00 66.25 101 ASN A C 1
ATOM 803 O O . ASN A 1 101 ? 13.949 -5.169 -15.875 1.00 66.25 101 ASN A O 1
ATOM 807 N N . LEU A 1 102 ? 14.786 -4.225 -14.021 1.00 63.03 102 LEU A N 1
ATOM 808 C CA . LEU A 1 102 ? 13.716 -3.221 -13.884 1.00 63.03 102 LEU A CA 1
ATOM 809 C C . LEU A 1 102 ? 13.798 -2.121 -14.967 1.00 63.03 102 LEU A C 1
ATOM 811 O O . LEU A 1 102 ? 12.931 -1.256 -15.046 1.00 63.03 102 LEU A O 1
ATOM 815 N N . ASN A 1 103 ? 14.842 -2.141 -15.806 1.00 62.19 103 ASN A N 1
ATOM 816 C CA . ASN A 1 103 ? 15.005 -1.238 -16.940 1.00 62.19 103 ASN A CA 1
ATOM 817 C C . ASN A 1 103 ? 15.392 -1.968 -18.241 1.00 62.19 103 ASN A C 1
ATOM 819 O O . ASN A 1 103 ? 16.508 -1.774 -18.729 1.00 62.19 103 ASN A O 1
ATOM 823 N N . PRO A 1 104 ? 14.509 -2.791 -18.834 1.00 54.59 104 PRO A N 1
ATOM 824 C CA . PRO A 1 104 ? 14.821 -3.400 -20.116 1.00 54.59 104 PRO A CA 1
ATOM 825 C C . PRO A 1 104 ? 14.542 -2.448 -21.291 1.00 54.59 104 PRO A C 1
ATOM 827 O O . PRO A 1 104 ? 15.120 -2.614 -22.362 1.00 54.59 104 PRO A O 1
ATOM 830 N N . ASN A 1 105 ? 13.637 -1.467 -21.134 1.00 62.59 105 ASN A N 1
ATOM 831 C CA . ASN A 1 105 ? 13.175 -0.617 -22.235 1.00 62.59 105 ASN A CA 1
ATOM 832 C C . ASN A 1 105 ? 12.375 0.610 -21.738 1.00 62.59 105 ASN A C 1
ATOM 834 O O . ASN A 1 105 ? 11.656 0.516 -20.742 1.00 62.59 105 ASN A O 1
ATOM 838 N N . LEU A 1 106 ? 12.398 1.723 -22.485 1.00 64.81 106 LEU A N 1
ATOM 839 C CA . LEU A 1 106 ? 11.541 2.904 -22.255 1.00 64.81 106 LEU A CA 1
ATOM 840 C C . LEU A 1 106 ? 10.050 2.525 -22.162 1.00 64.81 106 LEU A C 1
ATOM 842 O O . LEU A 1 106 ? 9.315 3.105 -21.372 1.00 64.81 106 LEU A O 1
ATOM 846 N N . GLY A 1 107 ? 9.604 1.517 -22.919 1.00 66.00 107 GLY A N 1
ATOM 847 C CA . GLY A 1 107 ? 8.218 1.037 -22.894 1.00 66.00 107 GLY A CA 1
ATOM 848 C C . GLY A 1 107 ? 7.765 0.450 -21.550 1.00 66.00 107 GLY A C 1
ATOM 849 O O . GLY A 1 107 ? 6.656 0.733 -21.098 1.00 66.00 107 GLY A O 1
ATOM 850 N N . HIS A 1 108 ? 8.638 -0.295 -20.861 1.00 69.62 108 HIS A N 1
ATOM 851 C CA . HIS A 1 108 ? 8.343 -0.844 -19.528 1.00 69.62 108 HIS A CA 1
ATOM 852 C C . HIS A 1 108 ? 8.152 0.276 -18.499 1.00 69.62 108 HIS A C 1
ATOM 854 O O . HIS A 1 108 ? 7.196 0.249 -17.720 1.00 69.62 108 HIS A O 1
ATOM 860 N N . PHE A 1 109 ? 8.983 1.321 -18.578 1.00 71.81 109 PHE A N 1
ATOM 861 C CA . PHE A 1 109 ? 8.855 2.513 -17.742 1.00 71.81 109 PHE A CA 1
ATOM 862 C C . PHE A 1 109 ? 7.474 3.172 -17.889 1.00 71.81 109 PHE A C 1
ATOM 864 O O . PHE A 1 109 ? 6.829 3.482 -16.886 1.00 71.81 109 PHE A O 1
ATOM 871 N N . TYR A 1 110 ? 6.984 3.322 -19.125 1.00 71.56 110 TYR A N 1
ATOM 872 C CA . TYR A 1 110 ? 5.692 3.955 -19.415 1.00 71.56 110 TYR A CA 1
ATOM 873 C C . TYR A 1 110 ? 4.468 3.135 -19.005 1.00 71.56 110 TYR A C 1
ATOM 875 O O . TYR A 1 110 ? 3.385 3.699 -18.888 1.00 71.56 110 TYR A O 1
ATOM 883 N N . ALA A 1 111 ? 4.601 1.835 -18.769 1.00 76.00 111 ALA A N 1
ATOM 884 C CA . ALA A 1 111 ? 3.482 1.007 -18.328 1.00 76.00 111 ALA A CA 1
ATOM 885 C C . ALA A 1 111 ? 3.515 0.738 -16.815 1.00 76.00 111 ALA A C 1
ATOM 887 O O . ALA A 1 111 ? 2.471 0.726 -16.165 1.00 76.00 111 ALA A O 1
ATOM 888 N N . PHE A 1 112 ? 4.702 0.588 -16.224 1.00 81.56 112 PHE A N 1
ATOM 889 C CA . PHE A 1 112 ? 4.851 0.305 -14.798 1.00 81.56 112 PHE A CA 1
ATOM 890 C C . PHE A 1 112 ? 4.674 1.546 -13.909 1.00 81.56 112 PHE A C 1
ATOM 892 O O . PHE A 1 112 ? 3.873 1.537 -12.969 1.00 81.56 112 PHE A O 1
ATOM 899 N N . PHE A 1 113 ? 5.401 2.631 -14.198 1.00 82.81 113 PHE A N 1
ATOM 900 C CA . PHE A 1 113 ? 5.429 3.804 -13.319 1.00 82.81 113 PHE A CA 1
ATOM 901 C C . PHE A 1 113 ? 4.090 4.547 -13.242 1.00 82.81 113 PHE A C 1
ATOM 903 O O . PHE A 1 113 ? 3.723 4.943 -12.137 1.00 82.81 113 PHE A O 1
ATOM 910 N N . PRO A 1 114 ? 3.307 4.711 -14.327 1.00 86.94 114 PRO A N 1
ATOM 911 C CA . PRO A 1 114 ? 1.996 5.350 -14.217 1.00 86.94 114 PRO A CA 1
ATOM 912 C C . PRO A 1 114 ? 1.023 4.599 -13.309 1.00 86.94 114 PRO A C 1
ATOM 914 O O . PRO A 1 114 ? 0.319 5.233 -12.525 1.00 86.94 114 PRO A O 1
ATOM 917 N N . VAL A 1 115 ? 1.019 3.260 -13.346 1.00 87.56 115 VAL A N 1
ATOM 918 C CA . VAL A 1 115 ? 0.197 2.445 -12.435 1.00 87.56 115 VAL A CA 1
ATOM 919 C C . VAL A 1 115 ? 0.647 2.651 -10.988 1.00 87.56 115 VAL A C 1
ATOM 921 O O . VAL A 1 115 ? -0.182 2.846 -10.100 1.00 87.56 115 VAL A O 1
ATOM 924 N N . LEU A 1 116 ? 1.960 2.679 -10.752 1.00 88.25 116 LEU A N 1
ATOM 925 C CA . LEU A 1 116 ? 2.534 2.944 -9.435 1.00 88.25 116 LEU A CA 1
ATOM 926 C C . LEU A 1 116 ? 2.150 4.335 -8.900 1.00 88.25 116 LEU A C 1
ATOM 928 O O . LEU A 1 116 ? 1.688 4.451 -7.764 1.00 88.25 116 LEU A O 1
ATOM 932 N N . PHE A 1 117 ? 2.281 5.383 -9.718 1.00 88.50 117 PHE A N 1
ATOM 933 C CA . PHE A 1 117 ? 1.884 6.745 -9.349 1.00 88.50 117 PHE A CA 1
ATOM 934 C C . PHE A 1 117 ? 0.383 6.861 -9.105 1.00 88.50 117 PHE A C 1
ATOM 936 O O . PHE A 1 117 ? -0.025 7.523 -8.151 1.00 88.50 117 PHE A O 1
ATOM 943 N N . PHE A 1 118 ? -0.440 6.194 -9.916 1.00 90.56 118 PHE A N 1
ATOM 944 C CA . PHE A 1 118 ? -1.882 6.158 -9.711 1.00 90.56 118 PHE A CA 1
ATOM 945 C C . PHE A 1 118 ? -2.240 5.530 -8.360 1.00 90.56 118 PHE A C 1
ATOM 947 O O . PHE A 1 118 ? -3.042 6.101 -7.625 1.00 90.56 118 PHE A O 1
ATOM 954 N N . LEU A 1 119 ? -1.611 4.410 -7.985 1.00 89.69 119 LEU A N 1
ATOM 955 C CA . LEU A 1 119 ? -1.826 3.777 -6.679 1.00 89.69 119 LEU A CA 1
ATOM 956 C C . LEU A 1 119 ? -1.391 4.686 -5.519 1.00 89.69 119 LEU A C 1
ATOM 958 O O . LEU A 1 119 ? -2.141 4.839 -4.555 1.00 89.69 119 LEU A O 1
ATOM 962 N N . LEU A 1 120 ? -0.227 5.337 -5.623 1.00 90.50 120 LEU A N 1
ATOM 963 C CA . LEU A 1 120 ? 0.260 6.297 -4.620 1.00 90.50 120 LEU A CA 1
ATOM 964 C C . LEU A 1 120 ? -0.665 7.509 -4.465 1.00 90.50 120 LEU A C 1
ATOM 966 O O . LEU A 1 120 ? -0.917 7.971 -3.348 1.00 90.50 120 LEU A O 1
ATOM 970 N N . PHE A 1 121 ? -1.176 8.026 -5.581 1.00 91.44 121 PHE A N 1
ATOM 971 C CA . PHE A 1 121 ? -2.110 9.144 -5.597 1.00 91.44 121 PHE A CA 1
ATOM 972 C C . PHE A 1 121 ? -3.479 8.743 -5.039 1.00 91.44 121 PHE A C 1
ATOM 974 O O . PHE A 1 121 ? -4.024 9.418 -4.171 1.00 91.44 121 PHE A O 1
ATOM 981 N N . ALA A 1 122 ? -4.028 7.606 -5.464 1.00 88.88 122 ALA A N 1
ATOM 982 C CA . ALA A 1 122 ? -5.283 7.091 -4.927 1.00 88.88 122 ALA A CA 1
ATOM 983 C C . ALA A 1 122 ? -5.177 6.836 -3.412 1.00 88.88 122 ALA A C 1
ATOM 985 O O . ALA A 1 122 ? -6.105 7.140 -2.656 1.00 88.88 122 ALA A O 1
ATOM 986 N N . GLN A 1 123 ? -4.022 6.348 -2.946 1.00 90.81 123 GLN A N 1
ATOM 987 C CA . GLN A 1 123 ? -3.721 6.190 -1.526 1.00 90.81 123 GLN A CA 1
ATOM 988 C C . GLN A 1 123 ? -3.702 7.534 -0.786 1.00 90.81 123 GLN A C 1
ATOM 990 O O . GLN A 1 123 ? -4.320 7.639 0.275 1.00 90.81 123 GLN A O 1
ATOM 995 N N . SER A 1 124 ? -3.044 8.568 -1.321 1.00 89.88 124 SER A N 1
ATOM 996 C CA . SER A 1 124 ? -3.009 9.886 -0.674 1.00 89.88 124 SER A CA 1
ATOM 997 C C . SER A 1 124 ? -4.394 10.534 -0.623 1.00 89.88 124 SER A C 1
ATOM 999 O O . SER A 1 124 ? -4.776 11.053 0.425 1.00 89.88 124 SER A O 1
ATOM 1001 N N . VAL A 1 125 ? -5.192 10.411 -1.689 1.00 90.25 125 VAL A N 1
ATOM 1002 C CA . VAL A 1 125 ? -6.596 10.852 -1.714 1.00 90.25 125 VAL A CA 1
ATOM 1003 C C . VAL A 1 125 ? -7.403 10.158 -0.616 1.00 90.25 125 VAL A C 1
ATOM 1005 O O . VAL A 1 125 ? -8.100 10.833 0.143 1.00 90.25 125 VAL A O 1
ATOM 1008 N N . CYS A 1 126 ? -7.269 8.837 -0.461 1.00 86.69 126 CYS A N 1
ATOM 1009 C CA . CYS A 1 126 ? -7.937 8.110 0.621 1.00 86.69 126 CYS A CA 1
ATOM 1010 C C . CYS A 1 126 ? -7.513 8.641 1.994 1.00 86.69 126 CYS A C 1
ATOM 1012 O O . CYS A 1 126 ? -8.357 8.960 2.825 1.00 86.69 126 CYS A O 1
ATOM 1014 N N . VAL A 1 127 ? -6.214 8.811 2.231 1.00 87.88 127 VAL A N 1
ATOM 1015 C CA . VAL A 1 127 ? -5.709 9.337 3.505 1.00 87.88 127 VAL A CA 1
ATOM 1016 C C . VAL A 1 127 ? -6.252 10.742 3.801 1.00 87.88 127 VAL A C 1
ATOM 1018 O O . VAL A 1 127 ? -6.661 10.999 4.933 1.00 87.88 127 VAL A O 1
ATOM 1021 N N . ILE A 1 128 ? -6.337 11.625 2.801 1.00 88.81 128 ILE A N 1
ATOM 1022 C CA . ILE A 1 128 ? -6.924 12.970 2.941 1.00 88.81 128 ILE A CA 1
ATOM 1023 C C . ILE A 1 128 ? -8.414 12.883 3.294 1.00 88.81 128 ILE A C 1
ATOM 1025 O O . ILE A 1 128 ? -8.873 13.562 4.216 1.00 88.81 128 ILE A O 1
ATOM 1029 N N . ILE A 1 129 ? -9.173 12.019 2.613 1.00 84.62 129 ILE A N 1
ATOM 1030 C CA . ILE A 1 129 ? -10.589 11.777 2.925 1.00 84.62 129 ILE A CA 1
ATOM 1031 C C . ILE A 1 129 ? -10.732 11.250 4.359 1.00 84.62 129 ILE A C 1
ATOM 1033 O O . ILE A 1 129 ? -11.555 11.755 5.119 1.00 84.62 129 ILE A O 1
ATOM 1037 N N . GLY A 1 130 ? -9.901 10.284 4.760 1.00 80.69 130 GLY A N 1
ATOM 1038 C CA . GLY A 1 130 ? -9.870 9.745 6.120 1.00 80.69 130 GLY A CA 1
ATOM 1039 C C . GLY A 1 130 ? -9.558 10.812 7.173 1.00 80.69 130 GLY A C 1
ATOM 1040 O O . GLY A 1 130 ? -10.209 10.847 8.216 1.00 80.69 130 GLY A O 1
ATOM 1041 N N . ALA A 1 131 ? -8.631 11.731 6.880 1.00 84.31 131 ALA A N 1
ATOM 1042 C CA . ALA A 1 131 ? -8.327 12.867 7.746 1.00 84.31 131 ALA A CA 1
ATOM 1043 C C . ALA A 1 131 ? -9.555 13.770 7.920 1.00 84.31 131 ALA A C 1
ATOM 1045 O O . ALA A 1 131 ? -9.940 14.079 9.046 1.00 84.31 131 ALA A O 1
ATOM 1046 N N . LYS A 1 132 ? -10.216 14.141 6.816 1.00 83.50 132 LYS A N 1
ATOM 1047 C CA . LYS A 1 132 ? -11.429 14.971 6.841 1.00 83.50 132 LYS A CA 1
ATOM 1048 C C . LYS A 1 132 ? -12.549 14.316 7.654 1.00 83.50 132 LYS A C 1
ATOM 1050 O O . LYS A 1 132 ? -13.152 14.972 8.498 1.00 83.50 132 LYS A O 1
ATOM 1055 N N . LEU A 1 133 ? -12.800 13.025 7.431 1.00 76.00 133 LEU A N 1
ATOM 1056 C CA . LEU A 1 133 ? -13.831 12.265 8.147 1.00 76.00 133 LEU A CA 1
ATOM 1057 C C . LEU A 1 133 ? -13.541 12.167 9.644 1.00 76.00 133 LEU A C 1
ATOM 1059 O O . LEU A 1 133 ? -14.454 12.280 10.455 1.00 76.00 133 LEU A O 1
ATOM 1063 N N . ARG A 1 134 ? -12.270 12.014 10.021 1.00 76.31 134 ARG A N 1
ATOM 1064 C CA . ARG A 1 134 ? -11.858 12.018 11.423 1.00 76.31 134 ARG A CA 1
ATOM 1065 C C . ARG A 1 134 ? -12.208 13.335 12.119 1.00 76.31 134 ARG A C 1
ATOM 1067 O O . ARG A 1 134 ? -12.736 13.290 13.224 1.00 76.31 134 ARG A O 1
ATOM 1074 N N . TYR A 1 135 ? -11.911 14.482 11.504 1.00 73.94 135 TYR A N 1
ATOM 1075 C CA . TYR A 1 135 ? -12.226 15.794 12.091 1.00 73.94 135 TYR A CA 1
ATOM 1076 C C . TYR A 1 135 ? -13.732 16.075 12.157 1.00 73.94 135 TYR A C 1
ATOM 1078 O O . TYR A 1 135 ? -14.168 16.833 13.015 1.00 73.94 135 TYR A O 1
ATOM 1086 N N . ALA A 1 136 ? -14.521 15.460 11.274 1.00 69.88 136 ALA A N 1
ATOM 1087 C CA . ALA A 1 136 ? -15.975 15.599 11.254 1.00 69.88 136 ALA A CA 1
ATOM 1088 C C . ALA A 1 136 ? -16.705 14.686 12.261 1.00 69.88 136 ALA A C 1
ATOM 1090 O O . ALA A 1 136 ? -17.906 14.852 12.460 1.00 69.88 136 ALA A O 1
ATOM 1091 N N . SER A 1 137 ? -16.021 13.717 12.881 1.00 65.12 137 SER A N 1
ATOM 1092 C CA . SER A 1 137 ? -16.659 12.740 13.772 1.00 65.12 137 SER A CA 1
ATOM 1093 C C . SER A 1 137 ? -16.947 13.343 15.158 1.00 65.12 137 SER A C 1
ATOM 1095 O O . SER A 1 137 ? -16.005 13.767 15.833 1.00 65.12 137 SER A O 1
ATOM 1097 N N . PRO A 1 138 ? -18.205 13.340 15.642 1.00 62.34 138 PRO A N 1
ATOM 1098 C CA . PRO A 1 138 ? -18.545 13.852 16.968 1.00 62.34 138 PRO A CA 1
ATOM 1099 C C . PRO A 1 138 ? -17.987 12.957 18.087 1.00 62.34 138 PRO A C 1
ATOM 1101 O O . PRO A 1 138 ? -18.033 11.727 18.019 1.00 62.34 138 PRO A O 1
ATOM 1104 N N . SER A 1 139 ? -17.465 13.576 19.148 1.00 59.72 139 SER A N 1
ATOM 1105 C CA . SER A 1 139 ? -16.888 12.903 20.317 1.00 59.72 139 SER A CA 1
ATOM 1106 C C . SER A 1 139 ? -17.968 12.502 21.330 1.00 59.72 139 SER A C 1
ATOM 1108 O O . SER A 1 139 ? -18.064 13.069 22.417 1.00 59.72 139 SER A O 1
ATOM 1110 N N . SER A 1 140 ? -18.822 11.541 20.980 1.00 57.06 140 SER A N 1
ATOM 1111 C CA . SER A 1 140 ? -19.790 10.963 21.925 1.00 57.06 140 SER A CA 1
ATOM 1112 C C . SER A 1 140 ? -19.115 9.919 22.832 1.00 57.06 140 SER A C 1
ATOM 1114 O O . SER A 1 140 ? -18.305 9.125 22.356 1.00 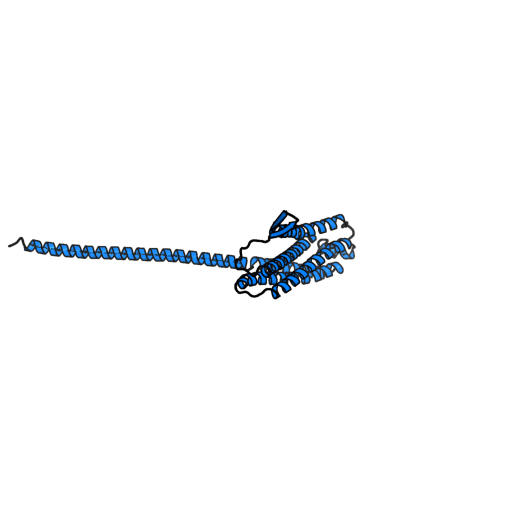57.06 140 SER A O 1
ATOM 1116 N N . CYS A 1 141 ? -19.476 9.859 24.124 1.00 47.06 141 CYS A N 1
ATOM 1117 C CA . CYS A 1 141 ? -18.865 8.943 25.112 1.00 47.06 141 CYS A CA 1
ATOM 1118 C C . CYS A 1 141 ? -18.872 7.456 24.697 1.00 47.06 141 CYS A C 1
ATOM 1120 O O . CYS A 1 141 ? -17.928 6.736 25.002 1.00 47.06 141 CYS A O 1
ATOM 1122 N N . VAL A 1 142 ? -19.894 7.000 23.963 1.00 51.06 142 VAL A N 1
ATOM 1123 C CA . VAL A 1 142 ? -20.011 5.604 23.489 1.00 51.06 142 VAL A CA 1
ATOM 1124 C C . VAL A 1 142 ? -19.046 5.296 22.332 1.00 51.06 142 VAL A C 1
ATOM 1126 O O . VAL A 1 142 ? -18.585 4.166 22.192 1.00 51.06 142 VAL A O 1
ATOM 1129 N N . LEU A 1 143 ? -18.698 6.300 21.521 1.00 56.06 143 LEU A N 1
ATOM 1130 C CA . LEU A 1 143 ? -17.806 6.152 20.365 1.00 56.06 143 LEU A CA 1
ATOM 1131 C C . LEU A 1 143 ? -16.323 6.257 20.761 1.00 56.06 143 LEU A C 1
ATOM 1133 O O . LEU A 1 143 ? -15.452 5.828 20.009 1.00 56.06 143 LEU A O 1
ATOM 1137 N N . LEU A 1 144 ? -16.022 6.796 21.946 1.00 54.09 144 LEU A N 1
ATOM 1138 C CA . LEU A 1 144 ? -14.668 7.141 22.387 1.00 54.09 144 LEU A CA 1
ATOM 1139 C C . LEU A 1 144 ? -13.665 5.961 22.361 1.00 54.09 144 LEU A C 1
ATOM 1141 O O . LEU A 1 144 ? -12.563 6.146 21.838 1.00 54.09 144 LEU A O 1
ATOM 1145 N N . PRO A 1 145 ? -14.007 4.735 22.819 1.00 54.28 145 PRO A N 1
ATOM 1146 C CA . PRO A 1 145 ? -13.071 3.605 22.787 1.00 54.28 145 PRO A CA 1
ATOM 1147 C C . PRO A 1 145 ? -12.793 3.106 21.359 1.00 54.28 145 PRO A C 1
ATOM 1149 O O . PRO A 1 145 ? -11.653 2.801 21.004 1.00 54.28 145 PRO A O 1
ATOM 1152 N N . GLN A 1 146 ? -13.825 3.072 20.510 1.00 60.06 146 GLN A N 1
ATOM 1153 C CA . GLN A 1 146 ? -13.711 2.662 19.105 1.00 60.06 146 GLN A CA 1
ATOM 1154 C C . GLN A 1 146 ? -12.963 3.709 18.274 1.00 60.06 146 GLN A C 1
ATOM 1156 O O . GLN A 1 146 ? -12.157 3.365 17.407 1.00 60.06 146 GLN A O 1
ATOM 1161 N N . LEU A 1 147 ? -13.164 4.990 18.587 1.00 63.94 147 LEU A N 1
ATOM 1162 C CA . LEU A 1 147 ? -12.474 6.104 17.956 1.00 63.94 147 LEU A CA 1
ATOM 1163 C C . LEU A 1 147 ? -10.966 6.050 18.222 1.00 63.94 147 LEU A C 1
ATOM 1165 O O . LEU A 1 147 ? -10.200 6.327 17.303 1.00 63.94 147 LEU A O 1
ATOM 1169 N N . THR A 1 148 ? -10.522 5.632 19.416 1.00 63.88 148 THR A N 1
ATOM 1170 C CA . THR A 1 148 ? -9.091 5.440 19.727 1.00 63.88 148 THR A CA 1
ATOM 1171 C C . THR A 1 148 ? -8.457 4.371 18.835 1.00 63.88 148 THR A C 1
ATOM 1173 O O . THR A 1 148 ? -7.368 4.579 18.293 1.00 63.88 148 THR A O 1
ATOM 1176 N N . TYR A 1 149 ? -9.146 3.249 18.619 1.00 65.81 149 TYR A N 1
ATOM 1177 C CA . TYR A 1 149 ? -8.666 2.173 17.749 1.00 65.81 149 TYR A CA 1
ATOM 1178 C C . TYR A 1 149 ? -8.605 2.585 16.270 1.00 65.81 149 TYR A C 1
ATOM 1180 O O . TYR A 1 149 ? -7.587 2.394 15.599 1.00 65.81 149 TYR A O 1
ATOM 1188 N N . LEU A 1 150 ? -9.673 3.212 15.771 1.00 68.06 150 LEU A N 1
ATOM 1189 C CA . LEU A 1 150 ? -9.748 3.737 14.404 1.00 68.06 150 LEU A CA 1
ATOM 1190 C C . LEU A 1 150 ? -8.701 4.830 14.161 1.00 68.06 150 LEU A C 1
ATOM 1192 O O . LEU A 1 150 ? -8.031 4.854 13.129 1.00 68.06 150 LEU A O 1
ATOM 1196 N N . THR A 1 151 ? -8.493 5.688 15.156 1.00 70.56 151 THR A N 1
ATOM 1197 C CA . THR A 1 151 ? -7.454 6.720 15.173 1.00 70.56 151 THR A CA 1
ATOM 1198 C C . THR A 1 151 ? -6.054 6.121 15.090 1.00 70.56 151 THR A C 1
ATOM 1200 O O . THR A 1 151 ? -5.228 6.613 14.321 1.00 70.56 151 THR A O 1
ATOM 1203 N N . ALA A 1 152 ? -5.768 5.059 15.847 1.00 71.06 152 ALA A N 1
ATOM 1204 C CA . ALA A 1 152 ? -4.473 4.387 15.796 1.00 71.06 152 ALA A CA 1
ATOM 1205 C C . ALA A 1 152 ? -4.213 3.774 14.410 1.00 71.06 152 ALA A C 1
ATOM 1207 O O . ALA A 1 152 ? -3.156 4.007 13.822 1.00 71.06 152 ALA A O 1
ATOM 1208 N N . ARG A 1 153 ? -5.205 3.072 13.842 1.00 73.94 153 ARG A N 1
ATOM 1209 C CA . ARG A 1 153 ? -5.136 2.521 12.476 1.00 73.94 153 ARG A CA 1
ATOM 1210 C C . ARG A 1 153 ? -4.917 3.603 11.419 1.00 73.94 153 ARG A C 1
ATOM 1212 O O . ARG A 1 153 ? -4.104 3.417 10.513 1.00 73.94 153 ARG A O 1
ATOM 1219 N N . PHE A 1 154 ? -5.589 4.744 11.552 1.00 79.44 154 PHE A N 1
ATOM 1220 C CA . PHE A 1 154 ? -5.386 5.897 10.678 1.00 79.44 154 PHE A CA 1
ATOM 1221 C C . PHE A 1 154 ? -3.957 6.429 10.744 1.00 79.44 154 PHE A C 1
ATOM 1223 O O . PHE A 1 154 ? -3.330 6.612 9.707 1.00 79.44 154 PHE A O 1
ATOM 1230 N N . TRP A 1 155 ? -3.415 6.637 11.947 1.00 80.25 155 TRP A N 1
ATOM 1231 C CA . TRP A 1 155 ? -2.049 7.135 12.116 1.00 80.25 155 TRP A CA 1
ATOM 1232 C C . TRP A 1 155 ? -0.999 6.179 11.549 1.00 80.25 155 TRP A C 1
ATOM 1234 O O . TRP A 1 155 ? -0.041 6.637 10.930 1.00 80.25 155 TRP A O 1
ATOM 1244 N N . ILE A 1 156 ? -1.181 4.867 11.725 1.00 80.19 156 ILE A N 1
ATOM 1245 C CA . ILE A 1 156 ? -0.312 3.851 11.113 1.00 80.19 156 ILE A CA 1
ATOM 1246 C C . ILE A 1 156 ? -0.382 3.960 9.586 1.00 80.19 156 ILE A C 1
ATOM 1248 O O . ILE A 1 156 ? 0.651 4.055 8.928 1.00 80.19 156 ILE A O 1
ATOM 1252 N N . THR A 1 157 ? -1.592 4.026 9.030 1.00 81.88 157 THR A N 1
ATOM 1253 C CA . THR A 1 157 ? -1.814 4.120 7.579 1.00 81.88 157 THR A CA 1
ATOM 1254 C C . THR A 1 157 ? -1.235 5.410 6.990 1.00 81.88 157 THR A C 1
ATOM 1256 O O . THR A 1 157 ? -0.616 5.378 5.930 1.00 81.88 157 THR A O 1
ATOM 1259 N N . LEU A 1 158 ? -1.365 6.537 7.695 1.00 85.81 158 LEU A N 1
ATOM 1260 C CA . LEU A 1 158 ? -0.790 7.827 7.311 1.00 85.81 158 LEU A CA 1
ATOM 1261 C C . LEU A 1 158 ? 0.744 7.783 7.296 1.00 85.81 158 LEU A C 1
ATOM 1263 O O . LEU A 1 158 ? 1.356 8.189 6.309 1.00 85.81 158 LEU A O 1
ATOM 1267 N N . LYS A 1 159 ? 1.371 7.266 8.364 1.00 86.56 159 LYS A N 1
ATOM 1268 C CA . LYS A 1 159 ? 2.834 7.099 8.432 1.00 86.56 159 LYS A CA 1
ATOM 1269 C C . LYS A 1 159 ? 3.327 6.216 7.290 1.00 86.56 159 LYS A C 1
ATOM 1271 O O . LYS A 1 159 ? 4.278 6.569 6.597 1.00 86.56 159 LYS A O 1
ATOM 1276 N N . LEU A 1 160 ? 2.632 5.107 7.049 1.00 85.19 160 LEU A N 1
ATOM 1277 C CA . LEU A 1 160 ? 2.953 4.191 5.969 1.00 85.19 160 LEU A CA 1
ATOM 1278 C C . LEU A 1 160 ? 2.840 4.876 4.600 1.00 85.19 160 LEU A C 1
ATOM 1280 O O . LEU A 1 160 ? 3.773 4.785 3.806 1.00 85.19 160 LEU A O 1
ATOM 1284 N N . ALA A 1 161 ? 1.765 5.622 4.339 1.00 86.94 161 ALA A N 1
ATOM 1285 C CA . ALA A 1 161 ? 1.584 6.369 3.094 1.00 86.94 161 ALA A CA 1
ATOM 1286 C C . ALA A 1 161 ? 2.709 7.385 2.850 1.00 86.94 161 ALA A C 1
ATOM 1288 O O . ALA A 1 161 ? 3.238 7.466 1.743 1.00 86.94 161 ALA A O 1
ATOM 1289 N N . PHE A 1 162 ? 3.130 8.110 3.888 1.00 87.62 162 PHE A N 1
ATOM 1290 C CA . PHE A 1 162 ? 4.234 9.061 3.779 1.00 87.62 162 PHE A CA 1
ATOM 1291 C C . PHE A 1 162 ? 5.567 8.371 3.454 1.00 87.62 162 PHE A C 1
ATOM 1293 O O . PHE A 1 162 ? 6.285 8.804 2.554 1.00 87.62 162 PHE A O 1
ATOM 1300 N N . THR A 1 163 ? 5.876 7.255 4.128 1.00 89.19 163 THR A N 1
ATOM 1301 C CA . THR A 1 163 ? 7.111 6.497 3.845 1.00 89.19 163 THR A CA 1
ATOM 1302 C C . THR A 1 163 ? 7.154 5.964 2.414 1.00 89.19 163 THR A C 1
ATOM 1304 O O . THR A 1 163 ? 8.214 5.989 1.799 1.00 89.19 163 THR A O 1
ATOM 1307 N N . HIS A 1 164 ? 6.012 5.558 1.847 1.00 87.56 164 HIS A N 1
ATOM 1308 C CA . HIS A 1 164 ? 5.941 5.122 0.452 1.00 87.56 164 HIS A CA 1
ATOM 1309 C C . HIS A 1 164 ? 6.344 6.237 -0.509 1.00 87.56 164 HIS A C 1
ATOM 1311 O O . HIS A 1 164 ? 7.209 6.022 -1.353 1.00 87.56 164 HIS A O 1
ATOM 1317 N N . TRP A 1 165 ? 5.786 7.439 -0.353 1.00 88.69 165 TRP A N 1
ATOM 1318 C CA . TRP A 1 165 ? 6.190 8.586 -1.169 1.00 88.69 165 TRP A CA 1
ATOM 1319 C C . TRP A 1 165 ? 7.692 8.856 -1.067 1.00 88.69 165 TRP A C 1
ATOM 1321 O O . TRP A 1 165 ? 8.358 9.001 -2.088 1.00 88.69 165 TRP A O 1
ATOM 1331 N N . PHE A 1 166 ? 8.236 8.844 0.151 1.00 89.81 166 PHE A N 1
ATOM 1332 C CA . PHE A 1 166 ? 9.659 9.082 0.377 1.00 89.81 166 PHE A CA 1
ATOM 1333 C C . PHE A 1 166 ? 10.562 8.042 -0.307 1.00 89.81 166 PHE A C 1
ATOM 1335 O O . PHE A 1 166 ? 11.598 8.397 -0.857 1.00 89.81 166 PHE A O 1
ATOM 1342 N N . ILE A 1 167 ? 10.158 6.771 -0.313 1.00 90.19 167 ILE A N 1
ATOM 1343 C CA . ILE A 1 167 ? 10.926 5.659 -0.896 1.00 90.19 167 ILE A CA 1
ATOM 1344 C C . ILE A 1 167 ? 10.846 5.639 -2.420 1.00 90.19 167 ILE A C 1
ATOM 1346 O O . ILE A 1 167 ? 11.825 5.311 -3.088 1.00 90.19 167 ILE A O 1
ATOM 1350 N N . TRP A 1 168 ? 9.703 6.008 -2.994 1.00 87.81 168 TRP A N 1
ATOM 1351 C CA . TRP A 1 168 ? 9.516 5.947 -4.444 1.00 87.81 168 TRP A CA 1
ATOM 1352 C C . TRP A 1 168 ? 10.162 7.116 -5.198 1.00 87.81 168 TRP A C 1
ATOM 1354 O O . TRP A 1 168 ? 10.471 6.971 -6.379 1.00 87.81 168 TRP A O 1
ATOM 1364 N N . ILE A 1 169 ? 10.469 8.231 -4.526 1.00 87.50 169 ILE A N 1
ATOM 1365 C CA . ILE A 1 169 ? 11.244 9.347 -5.102 1.00 87.50 169 ILE A CA 1
ATOM 1366 C C . ILE A 1 169 ? 12.650 8.907 -5.574 1.00 87.50 169 ILE A C 1
ATOM 1368 O O . ILE A 1 169 ? 12.968 9.110 -6.753 1.00 87.50 169 ILE A O 1
ATOM 1372 N N . PRO A 1 170 ? 13.511 8.288 -4.736 1.00 86.75 170 PRO A N 1
ATOM 1373 C CA . PRO A 1 170 ? 14.812 7.799 -5.183 1.00 86.75 170 PRO A CA 1
ATOM 1374 C C . PRO A 1 170 ? 14.684 6.657 -6.194 1.00 86.75 170 PRO A C 1
ATOM 1376 O O . PRO A 1 170 ? 15.505 6.595 -7.101 1.00 86.75 170 PRO A O 1
ATOM 1379 N N . ALA A 1 171 ? 13.643 5.817 -6.122 1.00 84.38 171 ALA A N 1
ATOM 1380 C CA . ALA A 1 171 ? 13.386 4.786 -7.134 1.00 84.38 171 ALA A CA 1
ATOM 1381 C C . ALA A 1 171 ? 13.132 5.395 -8.523 1.00 84.38 171 ALA A C 1
ATOM 1383 O O . ALA A 1 171 ? 13.744 4.992 -9.511 1.00 84.38 171 ALA A O 1
ATOM 1384 N N . PHE A 1 172 ? 12.269 6.413 -8.595 1.00 84.94 172 PHE A N 1
ATOM 1385 C CA . PHE A 1 172 ? 11.993 7.140 -9.832 1.00 84.94 172 PHE A CA 1
ATOM 1386 C C . PHE A 1 172 ? 13.255 7.825 -10.366 1.00 84.94 172 PHE A C 1
ATOM 1388 O O . PHE A 1 172 ? 13.583 7.704 -11.544 1.00 84.94 172 PHE A O 1
ATOM 1395 N N . THR A 1 173 ? 14.005 8.481 -9.478 1.00 85.56 173 THR A N 1
ATOM 1396 C CA . THR A 1 173 ? 15.263 9.165 -9.815 1.00 85.56 173 THR A CA 1
ATOM 1397 C C . THR A 1 173 ? 16.302 8.180 -10.354 1.00 85.56 173 THR A C 1
ATOM 1399 O O . THR A 1 173 ? 16.951 8.448 -11.366 1.00 85.56 173 THR A O 1
ATOM 1402 N N . ALA A 1 174 ? 16.428 7.014 -9.715 1.00 84.06 174 ALA A N 1
ATOM 1403 C CA . ALA A 1 174 ? 17.331 5.949 -10.120 1.00 84.06 174 ALA A CA 1
ATOM 1404 C C . ALA A 1 174 ? 17.022 5.458 -11.533 1.00 84.06 174 ALA A C 1
ATOM 1406 O O . ALA A 1 174 ? 17.933 5.348 -12.349 1.00 84.06 174 ALA A O 1
ATOM 1407 N N . VAL A 1 175 ? 15.749 5.224 -11.854 1.00 80.38 175 VAL A N 1
ATOM 1408 C CA . VAL A 1 175 ? 15.361 4.719 -13.177 1.00 80.38 175 VAL A CA 1
ATOM 1409 C C . VAL A 1 175 ? 15.4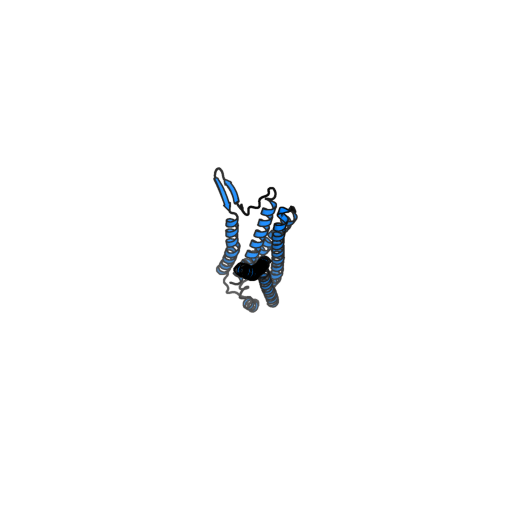52 5.801 -14.259 1.00 80.38 175 VAL A C 1
ATOM 1411 O O . VAL A 1 175 ? 15.957 5.529 -15.354 1.00 80.38 175 VAL A O 1
ATOM 1414 N N . PHE A 1 176 ? 15.047 7.038 -13.955 1.00 80.75 176 PHE A N 1
ATOM 1415 C CA . PHE A 1 176 ? 15.100 8.155 -14.903 1.00 80.75 176 PHE A CA 1
ATOM 1416 C C . PHE A 1 176 ? 16.541 8.455 -15.347 1.00 80.75 176 PHE A C 1
ATOM 1418 O O . PHE A 1 176 ? 16.830 8.474 -16.546 1.00 80.75 176 PHE A O 1
ATOM 1425 N N . TYR A 1 177 ? 17.461 8.581 -14.385 1.00 82.50 177 TYR A N 1
ATOM 1426 C CA . TYR A 1 177 ? 18.877 8.871 -14.640 1.00 82.50 177 TYR A CA 1
ATOM 1427 C C . TYR A 1 177 ? 19.754 7.627 -14.846 1.00 82.50 177 TYR A C 1
ATOM 1429 O O . TYR A 1 177 ? 20.953 7.776 -15.061 1.00 82.50 177 TYR A O 1
ATOM 1437 N N . ALA A 1 178 ? 19.193 6.413 -14.767 1.00 79.50 178 ALA A N 1
ATOM 1438 C CA . ALA A 1 178 ? 19.957 5.158 -14.717 1.00 79.50 178 ALA A CA 1
ATOM 1439 C C . ALA A 1 178 ? 21.065 5.172 -13.638 1.00 79.50 178 ALA A C 1
ATOM 1441 O O . ALA A 1 178 ? 22.168 4.667 -13.842 1.00 79.50 178 ALA A O 1
ATOM 1442 N N . SER A 1 179 ? 20.782 5.778 -12.481 1.00 85.12 179 SER A N 1
ATOM 1443 C CA . SER A 1 179 ? 21.756 5.974 -11.406 1.00 85.12 179 SER A CA 1
ATOM 1444 C C . SER A 1 179 ? 21.781 4.787 -10.447 1.00 85.12 179 SER A C 1
ATOM 1446 O O . SER A 1 179 ? 20.849 4.570 -9.669 1.00 85.12 179 SER A O 1
ATOM 1448 N N . VAL A 1 180 ? 22.895 4.054 -10.454 1.00 83.25 180 VAL A N 1
ATOM 1449 C CA . VAL A 1 180 ? 23.151 2.924 -9.545 1.00 83.25 180 VAL A CA 1
ATOM 1450 C C . VAL A 1 180 ? 23.167 3.375 -8.080 1.00 83.25 180 VAL A C 1
ATOM 1452 O O . VAL A 1 180 ? 22.593 2.714 -7.218 1.00 83.25 180 VAL A O 1
ATOM 1455 N N . ALA A 1 181 ? 23.754 4.540 -7.788 1.00 87.50 181 ALA A N 1
ATOM 1456 C CA . ALA A 1 181 ? 23.799 5.081 -6.430 1.00 87.50 181 ALA A CA 1
ATOM 1457 C C . ALA A 1 181 ? 22.390 5.369 -5.883 1.00 87.50 181 ALA A C 1
ATOM 1459 O O . ALA A 1 181 ? 22.066 4.973 -4.763 1.00 87.50 181 ALA A O 1
ATOM 1460 N N . ALA A 1 182 ? 21.524 5.995 -6.687 1.00 87.19 182 ALA A N 1
ATOM 1461 C CA . ALA A 1 182 ? 20.137 6.246 -6.297 1.00 87.19 182 ALA A CA 1
ATOM 1462 C C . ALA A 1 182 ? 19.341 4.939 -6.129 1.00 87.19 182 ALA A C 1
ATOM 1464 O O . ALA A 1 182 ? 18.496 4.847 -5.236 1.00 87.19 182 ALA A O 1
ATOM 1465 N N . TRP A 1 183 ? 19.642 3.910 -6.931 1.00 87.69 183 TRP A N 1
ATOM 1466 C CA . TRP A 1 183 ? 19.046 2.583 -6.774 1.00 87.69 183 TRP A CA 1
ATOM 1467 C C . TRP A 1 183 ? 19.434 1.939 -5.442 1.00 87.69 183 TRP A C 1
ATOM 1469 O O . TRP A 1 183 ? 18.569 1.434 -4.732 1.00 87.69 183 TRP A O 1
ATOM 1479 N N . HIS A 1 184 ? 20.706 2.025 -5.040 1.00 88.81 184 HIS A N 1
ATOM 1480 C CA . HIS A 1 184 ? 21.137 1.535 -3.731 1.00 88.81 184 HIS A CA 1
ATOM 1481 C C . HIS A 1 184 ? 20.443 2.269 -2.579 1.00 88.81 184 HIS A C 1
ATOM 1483 O O . HIS A 1 184 ? 19.946 1.619 -1.659 1.00 88.81 184 HIS A O 1
ATOM 1489 N N . VAL A 1 185 ? 20.313 3.597 -2.654 1.00 91.56 185 VAL A N 1
ATOM 1490 C CA . VAL A 1 185 ? 19.549 4.380 -1.664 1.00 91.56 185 VAL A CA 1
ATOM 1491 C C . VAL A 1 185 ? 18.096 3.899 -1.582 1.00 91.56 185 VAL A C 1
ATOM 1493 O O . VAL A 1 185 ? 17.589 3.663 -0.485 1.00 91.56 185 VAL A O 1
ATOM 1496 N N . PHE A 1 186 ? 17.444 3.672 -2.727 1.00 89.25 186 PHE A N 1
ATOM 1497 C CA . PHE A 1 186 ? 16.106 3.082 -2.770 1.00 89.25 186 PHE A CA 1
ATOM 1498 C C . PHE A 1 186 ? 16.060 1.705 -2.091 1.00 89.25 186 PHE A C 1
ATOM 1500 O O . PHE A 1 186 ? 15.201 1.483 -1.239 1.00 89.25 186 PHE A O 1
ATOM 1507 N N . THR A 1 187 ? 16.990 0.797 -2.405 1.00 87.31 187 THR A N 1
ATOM 1508 C CA . THR A 1 187 ? 17.009 -0.546 -1.799 1.00 87.31 187 THR A CA 1
ATOM 1509 C C . THR A 1 187 ? 17.196 -0.499 -0.279 1.00 87.31 187 THR A C 1
ATOM 1511 O O . THR A 1 187 ? 16.529 -1.239 0.446 1.00 87.31 187 THR A O 1
ATOM 1514 N N . ILE A 1 188 ? 18.024 0.417 0.233 1.00 91.38 188 ILE A N 1
ATOM 1515 C CA . ILE A 1 188 ? 18.208 0.622 1.675 1.00 91.38 188 ILE A CA 1
ATOM 1516 C C . ILE A 1 188 ? 16.908 1.123 2.313 1.00 91.38 188 ILE A C 1
ATOM 1518 O O . ILE A 1 188 ? 16.458 0.575 3.317 1.00 91.38 188 ILE A O 1
ATOM 1522 N N . PHE A 1 189 ? 16.247 2.123 1.728 1.00 91.44 189 PHE A N 1
ATOM 1523 C CA . PHE A 1 189 ? 14.990 2.607 2.300 1.00 91.44 189 PHE A CA 1
ATOM 1524 C C . PHE A 1 189 ? 13.853 1.586 2.189 1.00 91.44 189 PHE A C 1
ATOM 1526 O O . PHE A 1 189 ? 13.061 1.456 3.121 1.00 91.44 189 PHE A O 1
ATOM 1533 N N . SER A 1 190 ? 13.794 0.813 1.103 1.00 87.25 190 SER A N 1
ATOM 1534 C CA . SER A 1 190 ? 12.805 -0.254 0.933 1.00 87.25 190 SER A CA 1
ATOM 1535 C C . SER A 1 190 ? 13.001 -1.386 1.948 1.00 87.25 190 SER A C 1
ATOM 1537 O O . SER A 1 190 ? 12.019 -1.900 2.483 1.00 87.25 190 SER A O 1
ATOM 1539 N N . THR A 1 191 ? 14.245 -1.769 2.249 1.00 89.31 191 THR A N 1
ATOM 1540 C CA . THR A 1 191 ? 14.539 -2.793 3.270 1.00 89.31 191 THR A CA 1
ATOM 1541 C C . THR A 1 191 ? 14.228 -2.284 4.677 1.00 89.31 191 THR A C 1
ATOM 1543 O O . THR A 1 191 ? 13.579 -2.987 5.451 1.00 89.31 191 THR A O 1
ATOM 1546 N N . LEU A 1 192 ? 14.577 -1.032 4.990 1.00 89.31 192 LEU A N 1
ATOM 1547 C CA . LEU A 1 192 ? 14.190 -0.384 6.247 1.00 89.31 192 LEU A CA 1
ATOM 1548 C C . LEU A 1 192 ? 12.670 -0.294 6.412 1.00 89.31 192 LEU A C 1
ATOM 1550 O O . LEU A 1 192 ? 12.158 -0.518 7.508 1.00 89.31 192 LEU A O 1
ATOM 1554 N N . GLN A 1 193 ? 11.932 -0.015 5.337 1.00 88.06 193 GLN A N 1
ATOM 1555 C CA . GLN A 1 193 ? 10.473 -0.004 5.370 1.00 88.06 193 GLN A CA 1
ATOM 1556 C C . GLN A 1 193 ? 9.901 -1.392 5.650 1.00 88.06 193 GLN A C 1
ATOM 1558 O O . GLN A 1 193 ? 8.989 -1.514 6.464 1.00 88.06 193 GLN A O 1
ATOM 1563 N N . ALA A 1 194 ? 10.446 -2.438 5.028 1.00 85.00 194 ALA A N 1
ATOM 1564 C CA . ALA A 1 194 ? 10.028 -3.808 5.302 1.00 85.00 194 ALA A CA 1
ATOM 1565 C C . ALA A 1 194 ? 10.250 -4.178 6.779 1.00 85.00 194 ALA A C 1
ATOM 1567 O O . ALA A 1 194 ? 9.344 -4.715 7.416 1.00 85.00 194 ALA A O 1
ATOM 1568 N N . ILE A 1 195 ? 11.404 -3.811 7.350 1.00 86.62 195 ILE A N 1
ATOM 1569 C CA . ILE A 1 195 ? 11.694 -3.997 8.781 1.00 86.62 195 ILE A CA 1
ATOM 1570 C C . ILE A 1 195 ? 10.706 -3.202 9.637 1.00 86.62 195 ILE A C 1
ATOM 1572 O O . ILE A 1 195 ? 10.117 -3.755 10.561 1.00 86.62 195 ILE A O 1
ATOM 1576 N N . TYR A 1 196 ? 10.474 -1.925 9.318 1.00 84.25 196 TYR A N 1
ATOM 1577 C CA . TYR A 1 196 ? 9.506 -1.088 10.027 1.00 84.25 196 TYR A CA 1
ATOM 1578 C C . TYR A 1 196 ? 8.118 -1.733 10.037 1.00 84.25 196 TYR A C 1
ATOM 1580 O O . TYR A 1 196 ? 7.490 -1.826 11.088 1.00 84.25 196 TYR A O 1
ATOM 1588 N N . ILE A 1 197 ? 7.646 -2.216 8.890 1.00 81.12 197 ILE A N 1
ATOM 1589 C CA . ILE A 1 197 ? 6.356 -2.895 8.767 1.00 81.12 197 ILE A CA 1
ATOM 1590 C C . ILE A 1 197 ? 6.342 -4.167 9.620 1.00 81.12 197 ILE A C 1
ATOM 1592 O O . ILE A 1 197 ? 5.427 -4.341 10.422 1.00 81.12 197 ILE A O 1
ATOM 1596 N N . ALA A 1 198 ? 7.365 -5.017 9.509 1.00 82.50 198 ALA A N 1
ATOM 1597 C CA . ALA A 1 198 ? 7.467 -6.259 10.270 1.00 82.50 198 ALA A CA 1
ATOM 1598 C C . ALA A 1 198 ? 7.448 -6.011 11.786 1.00 82.50 198 ALA A C 1
ATOM 1600 O O . ALA A 1 198 ? 6.691 -6.659 12.507 1.00 82.50 198 ALA A O 1
ATOM 1601 N N . VAL A 1 199 ? 8.214 -5.029 12.267 1.00 81.50 199 VAL A N 1
ATOM 1602 C CA . VAL A 1 199 ? 8.237 -4.620 13.678 1.00 81.50 199 VAL A CA 1
ATOM 1603 C C . VAL A 1 199 ? 6.869 -4.089 14.099 1.00 81.50 199 VAL A C 1
ATOM 1605 O O . VAL A 1 199 ? 6.334 -4.529 15.111 1.00 81.50 199 VAL A O 1
ATOM 1608 N N . ASN A 1 200 ? 6.248 -3.200 13.319 1.00 75.62 200 ASN A N 1
ATOM 1609 C CA . ASN A 1 200 ? 4.929 -2.673 13.675 1.00 75.62 200 ASN A CA 1
ATOM 1610 C C . ASN A 1 200 ? 3.853 -3.756 13.696 1.00 75.62 200 ASN A C 1
ATOM 1612 O O . ASN A 1 200 ? 2.986 -3.680 14.551 1.00 75.62 200 ASN A O 1
ATOM 1616 N N . PHE A 1 201 ? 3.890 -4.752 12.808 1.00 68.94 201 PHE A N 1
ATOM 1617 C CA . PHE A 1 201 ? 2.944 -5.868 12.850 1.00 68.94 201 PHE A CA 1
ATOM 1618 C C . PHE A 1 201 ? 3.203 -6.792 14.042 1.00 68.94 201 PHE A C 1
ATOM 1620 O O . PHE A 1 201 ? 2.263 -7.107 14.772 1.00 68.94 201 PHE A O 1
ATOM 1627 N N . THR A 1 202 ? 4.462 -7.161 14.281 1.00 71.62 202 THR A N 1
ATOM 1628 C CA . THR A 1 202 ? 4.856 -8.087 15.357 1.00 71.62 202 THR A CA 1
ATOM 1629 C C . THR A 1 202 ? 4.611 -7.491 16.742 1.00 71.62 202 THR A C 1
ATOM 1631 O O . THR A 1 202 ? 4.147 -8.187 17.635 1.00 71.62 202 THR A O 1
ATOM 1634 N N . PHE A 1 203 ? 4.853 -6.191 16.916 1.00 65.75 203 PHE A N 1
ATOM 1635 C CA . PHE A 1 203 ? 4.658 -5.479 18.183 1.00 65.75 203 PHE A CA 1
ATOM 1636 C C . PHE A 1 203 ? 3.386 -4.618 18.198 1.00 65.75 203 PHE A C 1
ATOM 1638 O O . PHE A 1 203 ? 3.239 -3.726 19.035 1.00 65.75 203 PHE A O 1
ATOM 1645 N N . SER A 1 204 ? 2.454 -4.845 17.264 1.00 63.53 204 SER A N 1
ATOM 1646 C CA . SER A 1 204 ? 1.180 -4.122 17.258 1.00 63.53 204 SER A CA 1
ATOM 1647 C C . SER A 1 204 ? 0.359 -4.458 18.505 1.00 63.53 204 SER A C 1
ATOM 1649 O O . SER A 1 204 ? 0.380 -5.587 18.993 1.00 63.53 204 SER A O 1
ATOM 1651 N N . ARG A 1 205 ? -0.420 -3.477 18.990 1.00 56.56 205 ARG A N 1
ATOM 1652 C CA . ARG A 1 205 ? -1.340 -3.623 20.134 1.00 56.56 205 ARG A CA 1
ATOM 1653 C C . ARG A 1 205 ? -2.114 -4.946 20.186 1.00 56.56 205 ARG A C 1
ATOM 1655 O O . ARG A 1 205 ? -2.103 -5.506 21.255 1.00 56.56 205 ARG A O 1
ATOM 1662 N N . PRO A 1 206 ? -2.706 -5.518 19.118 1.00 52.69 206 PRO A N 1
ATOM 1663 C CA . PRO A 1 206 ? -3.375 -6.819 19.232 1.00 52.69 206 PRO A CA 1
ATOM 1664 C C . PRO A 1 206 ? -2.451 -7.971 19.662 1.00 52.69 206 PRO A C 1
ATOM 1666 O O . PRO A 1 206 ? -2.903 -8.849 20.384 1.00 52.69 206 PRO A O 1
ATOM 1669 N N . VAL A 1 207 ? -1.175 -7.977 19.260 1.00 50.91 207 VAL A N 1
ATOM 1670 C CA . VAL A 1 207 ? -0.194 -8.976 19.725 1.00 50.91 207 VAL A CA 1
ATOM 1671 C C . VAL A 1 207 ? 0.226 -8.683 21.163 1.00 50.91 207 VAL A C 1
ATOM 1673 O O . VAL A 1 207 ? 0.358 -9.602 21.963 1.00 50.91 207 VAL A O 1
ATOM 1676 N N . LEU A 1 208 ? 0.388 -7.404 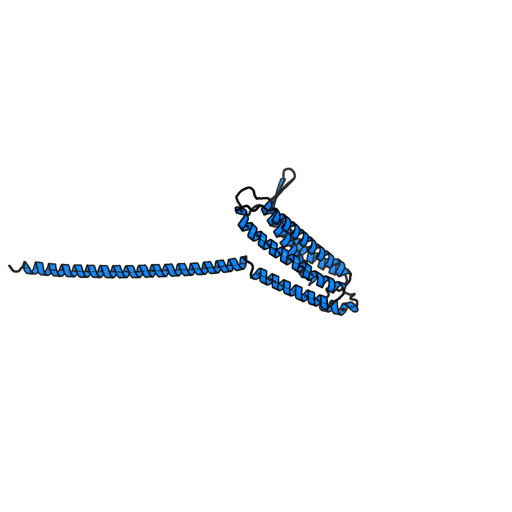21.510 1.00 55.72 208 LEU A N 1
ATOM 1677 C CA . LEU A 1 208 ? 0.705 -6.983 22.875 1.00 55.72 208 LEU A CA 1
ATOM 1678 C C . LEU A 1 208 ? -0.459 -7.237 23.849 1.00 55.72 208 LEU A C 1
ATOM 1680 O O . LEU A 1 208 ? -0.222 -7.629 24.981 1.00 55.72 208 LEU A O 1
ATOM 1684 N N . ASP A 1 209 ? -1.697 -7.058 23.393 1.00 54.97 209 ASP A N 1
ATOM 1685 C CA . ASP A 1 209 ? -2.940 -7.313 24.120 1.00 54.97 209 ASP A CA 1
ATOM 1686 C C . ASP A 1 209 ? -3.141 -8.824 24.278 1.00 54.97 209 ASP A C 1
ATOM 1688 O O . ASP A 1 209 ? -3.515 -9.262 25.355 1.00 54.97 209 ASP A O 1
ATOM 1692 N N . LEU A 1 210 ? -2.812 -9.636 23.262 1.00 55.94 210 LEU A N 1
ATOM 1693 C CA . LEU A 1 210 ? -2.746 -11.101 23.378 1.00 55.94 210 LEU A CA 1
ATOM 1694 C C . LEU A 1 210 ? -1.678 -11.549 24.381 1.00 55.94 210 LEU A C 1
ATOM 1696 O O . LEU A 1 210 ? -1.919 -12.457 25.169 1.00 55.94 210 LEU A O 1
ATOM 1700 N N . LEU A 1 211 ? -0.503 -10.917 24.368 1.00 59.06 211 LEU A N 1
ATOM 1701 C CA . LEU A 1 211 ? 0.572 -11.207 25.316 1.00 59.06 211 LEU A CA 1
ATOM 1702 C C . LEU A 1 211 ? 0.184 -10.789 26.740 1.00 59.06 211 LEU A C 1
ATOM 1704 O O . LEU A 1 211 ? 0.480 -11.501 27.695 1.00 59.06 211 LEU A O 1
ATOM 1708 N N . HIS A 1 212 ? -0.497 -9.651 26.880 1.00 63.53 212 HIS A N 1
ATOM 1709 C CA . HIS A 1 212 ? -0.988 -9.150 28.155 1.00 63.53 212 HIS A CA 1
ATOM 1710 C C . HIS A 1 212 ? -2.138 -10.009 28.690 1.00 63.53 212 HIS A C 1
ATOM 1712 O O . HIS A 1 212 ? -2.114 -10.346 29.869 1.00 63.53 212 HIS A O 1
ATOM 1718 N N . GLN A 1 213 ? -3.088 -10.414 27.843 1.00 61.81 213 GLN A N 1
ATOM 1719 C CA . GLN A 1 213 ? -4.146 -11.365 28.196 1.00 61.81 213 GLN A CA 1
ATOM 1720 C C . GLN A 1 213 ? -3.551 -12.702 28.618 1.00 61.81 213 GLN A C 1
ATOM 1722 O O . GLN A 1 213 ? -3.885 -13.201 29.680 1.00 61.81 213 GLN A O 1
ATOM 1727 N N . TRP A 1 214 ? -2.588 -13.230 27.863 1.00 68.06 214 TRP A N 1
ATOM 1728 C CA . TRP A 1 214 ? -1.889 -14.455 28.243 1.00 68.06 214 TRP A CA 1
ATOM 1729 C C . TRP A 1 214 ? -1.159 -14.320 29.587 1.00 68.06 214 TRP A C 1
ATOM 1731 O O . TRP A 1 214 ? -1.135 -15.259 30.382 1.00 68.06 214 TRP A O 1
ATOM 1741 N N . HIS A 1 215 ? -0.574 -13.150 29.860 1.00 72.38 215 HIS A N 1
ATOM 1742 C CA . HIS A 1 215 ? 0.078 -12.875 31.135 1.00 72.38 215 HIS A CA 1
ATOM 1743 C C . HIS A 1 215 ? -0.921 -12.777 32.298 1.00 72.38 215 HIS A C 1
ATOM 1745 O O . HIS A 1 215 ? -0.647 -13.323 33.365 1.00 72.38 215 HIS A O 1
ATOM 1751 N N . GLU A 1 216 ? -2.074 -12.130 32.099 1.00 67.75 216 GLU A N 1
ATOM 1752 C CA . GLU A 1 216 ? -3.144 -12.068 33.104 1.00 67.75 216 GLU A CA 1
ATOM 1753 C C . GLU A 1 216 ? -3.778 -13.439 33.348 1.00 67.75 216 GLU A C 1
ATOM 1755 O O . GLU A 1 216 ? -3.894 -13.844 34.503 1.00 67.75 216 GLU A O 1
ATOM 1760 N N . ASP A 1 217 ? -4.062 -14.204 32.292 1.00 68.69 217 ASP A N 1
ATOM 1761 C CA . ASP A 1 217 ? -4.598 -15.566 32.383 1.00 68.69 217 ASP A CA 1
ATOM 1762 C C . ASP A 1 217 ? -3.649 -16.479 33.175 1.00 68.69 217 ASP A C 1
ATOM 1764 O O . ASP A 1 217 ? -4.075 -17.230 34.054 1.00 68.69 217 ASP A O 1
ATOM 1768 N N . LYS A 1 218 ? -2.335 -16.371 32.929 1.00 68.12 218 LYS A N 1
ATOM 1769 C CA . LYS A 1 218 ? -1.309 -17.090 33.699 1.00 68.12 218 LYS A CA 1
ATOM 1770 C C . LYS A 1 218 ? -1.265 -16.662 35.164 1.00 68.12 218 LYS A C 1
ATOM 1772 O O . LYS A 1 218 ? -1.058 -17.502 36.040 1.00 68.12 218 LYS A O 1
ATOM 1777 N N . LEU A 1 219 ? -1.427 -15.371 35.441 1.00 71.62 219 LEU A N 1
ATOM 1778 C CA . LEU A 1 219 ? -1.410 -14.835 36.800 1.00 71.62 219 LEU A CA 1
ATOM 1779 C C . LEU A 1 219 ? -2.647 -15.275 37.597 1.00 71.62 219 LEU A C 1
ATOM 1781 O O . LEU A 1 219 ? -2.541 -15.566 38.789 1.00 71.62 219 LEU A O 1
ATOM 1785 N N . ASP A 1 220 ? -3.807 -15.345 36.951 1.00 72.38 220 ASP A N 1
ATOM 1786 C CA . ASP A 1 220 ? -5.052 -15.772 37.582 1.00 72.38 220 ASP A CA 1
ATOM 1787 C C . ASP A 1 220 ? -5.109 -17.291 37.794 1.00 72.38 220 ASP A C 1
ATOM 1789 O O . ASP A 1 220 ? -5.594 -17.736 38.837 1.00 72.38 220 ASP A O 1
ATOM 1793 N N . GLU A 1 221 ? -4.510 -18.083 36.898 1.00 70.94 221 GLU A N 1
ATOM 1794 C CA . GLU A 1 221 ? -4.272 -19.520 37.101 1.00 70.94 221 GLU A CA 1
ATOM 1795 C C . GLU A 1 221 ? -3.412 -19.763 38.360 1.00 70.94 221 GLU A C 1
ATOM 1797 O O . GLU A 1 221 ? -3.799 -20.522 39.251 1.00 70.94 221 GLU A O 1
ATOM 1802 N N . LEU A 1 222 ? -2.314 -19.013 38.513 1.00 67.69 222 LEU A N 1
ATOM 1803 C CA . LEU A 1 222 ? -1.444 -19.051 39.699 1.00 67.69 222 LEU A CA 1
ATOM 1804 C C . LEU A 1 222 ? -2.168 -18.647 40.995 1.00 67.69 222 LEU A C 1
ATOM 1806 O O . LEU A 1 222 ? -1.979 -19.274 42.041 1.00 67.69 222 LEU A O 1
ATOM 1810 N N . LYS A 1 223 ? -3.020 -17.614 40.959 1.00 73.69 223 LYS A N 1
ATOM 1811 C CA . LYS A 1 223 ? -3.833 -17.220 42.125 1.00 73.69 223 LYS A CA 1
ATOM 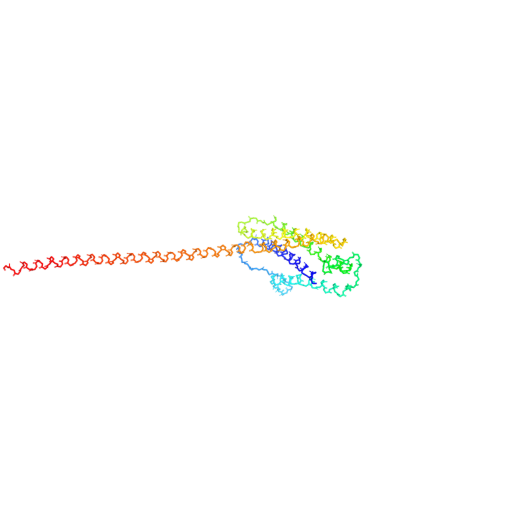1812 C C . LYS A 1 223 ? -4.862 -18.288 42.487 1.00 73.69 223 LYS A C 1
ATOM 1814 O O . LYS A 1 223 ? -5.099 -18.514 43.676 1.00 73.69 223 LYS A O 1
ATOM 1819 N N . ALA A 1 224 ? -5.478 -18.932 41.496 1.00 74.69 224 ALA A N 1
ATOM 1820 C CA . ALA A 1 224 ? -6.454 -19.992 41.717 1.00 74.69 224 ALA A CA 1
ATOM 1821 C C . ALA A 1 224 ? -5.803 -21.219 42.371 1.00 74.69 224 ALA A C 1
ATOM 1823 O O . ALA A 1 224 ? -6.323 -21.722 43.369 1.00 74.69 224 ALA A O 1
ATOM 1824 N N . GLU A 1 225 ? -4.632 -21.642 41.889 1.00 76.31 225 GLU A N 1
ATOM 1825 C CA . GLU A 1 225 ? -3.845 -22.709 42.518 1.00 76.31 225 GLU A CA 1
ATOM 1826 C C . GLU A 1 225 ? -3.464 -22.358 43.961 1.00 76.31 225 GLU A C 1
ATOM 1828 O O . GLU A 1 225 ? -3.666 -23.160 44.878 1.00 76.31 225 GLU A O 1
ATOM 1833 N N . HIS A 1 226 ? -3.000 -21.128 44.201 1.00 74.19 226 HIS A N 1
ATOM 1834 C CA . HIS A 1 226 ? -2.648 -20.673 45.544 1.00 74.19 226 HIS A CA 1
ATOM 1835 C C . HIS A 1 226 ? -3.859 -20.647 46.492 1.00 74.19 226 HIS A C 1
ATOM 1837 O O . HIS A 1 226 ? -3.763 -21.065 47.647 1.00 74.19 226 HIS A O 1
ATOM 1843 N N . ALA A 1 227 ? -5.030 -20.223 46.010 1.00 72.19 227 ALA A N 1
ATOM 1844 C CA . ALA A 1 227 ? -6.268 -20.230 46.786 1.00 72.19 227 ALA A CA 1
ATOM 1845 C C . ALA A 1 227 ? -6.745 -21.655 47.124 1.00 72.19 227 ALA A C 1
ATOM 1847 O O . ALA A 1 227 ? -7.266 -21.887 48.221 1.00 72.19 227 ALA A O 1
ATOM 1848 N N . ILE A 1 228 ? -6.555 -22.617 46.216 1.00 77.00 228 ILE A N 1
ATOM 1849 C CA . ILE A 1 228 ? -6.867 -24.034 46.450 1.00 77.00 228 ILE A CA 1
ATOM 1850 C C . ILE A 1 228 ? -5.937 -24.614 47.519 1.00 77.00 228 ILE A C 1
ATOM 1852 O O . ILE A 1 228 ? -6.425 -25.217 48.478 1.00 77.00 228 ILE A O 1
ATOM 1856 N N . LEU A 1 229 ? -4.628 -24.370 47.408 1.00 76.44 229 LEU A N 1
ATOM 1857 C CA . LEU A 1 229 ? -3.637 -24.803 48.398 1.00 76.44 229 LEU A CA 1
ATOM 1858 C C . LEU A 1 229 ? -3.917 -24.198 49.778 1.00 76.44 229 LEU A C 1
ATOM 1860 O O . LEU A 1 229 ? -3.900 -24.906 50.783 1.00 76.44 229 LEU A O 1
ATOM 1864 N N . CYS A 1 230 ? -4.264 -22.911 49.838 1.00 73.81 230 CYS A N 1
ATOM 1865 C CA . CYS A 1 230 ? -4.596 -22.238 51.091 1.00 73.81 230 CYS A CA 1
ATOM 1866 C C . CYS A 1 230 ? -5.877 -22.815 51.729 1.00 73.81 230 CYS A C 1
ATOM 1868 O O . CYS A 1 230 ? -5.911 -23.082 52.929 1.00 73.81 230 CYS A O 1
ATOM 1870 N N . ARG A 1 231 ? -6.917 -23.117 50.933 1.00 70.38 231 ARG A N 1
ATOM 1871 C CA . ARG A 1 231 ? -8.129 -23.801 51.430 1.00 70.38 231 ARG A CA 1
ATOM 1872 C C . ARG A 1 231 ? -7.849 -25.217 51.923 1.00 70.38 231 ARG A C 1
ATOM 1874 O O . ARG A 1 231 ? -8.442 -25.631 52.918 1.00 70.38 231 ARG A O 1
ATOM 1881 N N . GLN A 1 232 ? -6.989 -25.967 51.238 1.00 77.94 232 GLN A N 1
ATOM 1882 C CA . GLN A 1 232 ? -6.581 -27.302 51.679 1.00 77.94 232 GLN A CA 1
ATOM 1883 C C . GLN A 1 232 ? -5.790 -27.232 52.988 1.00 77.94 232 GLN A C 1
ATOM 1885 O O . GLN A 1 232 ? -6.087 -27.991 53.908 1.00 77.94 232 GLN A O 1
ATOM 1890 N N . ALA A 1 233 ? -4.873 -26.271 53.114 1.00 71.88 233 ALA A N 1
ATOM 1891 C CA . ALA A 1 233 ? -4.134 -26.026 54.346 1.00 71.88 233 ALA A CA 1
ATOM 1892 C C . ALA A 1 233 ? -5.080 -25.687 55.510 1.00 71.88 233 ALA A C 1
ATOM 1894 O O . ALA A 1 233 ? -5.013 -26.334 56.553 1.00 71.88 233 ALA A O 1
ATOM 1895 N N . ILE A 1 234 ? -6.038 -24.774 55.315 1.00 76.75 234 ILE A N 1
ATOM 1896 C CA . ILE A 1 234 ? -7.031 -24.411 56.341 1.00 76.75 234 ILE A CA 1
ATOM 1897 C C . ILE A 1 234 ? -7.893 -25.616 56.742 1.00 76.75 234 ILE A C 1
ATOM 1899 O O . ILE A 1 234 ? -8.089 -25.851 57.931 1.00 76.75 234 ILE A O 1
ATOM 1903 N N . LYS A 1 235 ? -8.373 -26.417 55.780 1.00 73.81 235 LYS A N 1
ATOM 1904 C CA . LYS A 1 235 ? -9.135 -27.644 56.078 1.00 73.81 235 LYS A CA 1
ATOM 1905 C C . LYS A 1 235 ? -8.309 -28.670 56.849 1.00 73.81 235 LYS A C 1
ATOM 1907 O O . LYS A 1 235 ? -8.827 -29.288 57.771 1.00 73.81 235 LYS A O 1
ATOM 1912 N N . SER A 1 236 ? -7.036 -28.844 56.494 1.00 72.25 236 SER A N 1
ATOM 1913 C CA . SER A 1 236 ? -6.145 -29.752 57.221 1.00 72.25 236 SER A CA 1
ATOM 1914 C C . SER A 1 236 ? -5.917 -29.285 58.661 1.00 72.25 236 SER A C 1
ATOM 1916 O O . SER A 1 236 ? -5.977 -30.097 59.579 1.00 72.25 236 SER A O 1
ATOM 1918 N N . PHE A 1 237 ? -5.762 -27.974 58.870 1.00 68.56 237 PHE A N 1
ATOM 1919 C CA . PHE A 1 237 ? -5.583 -27.375 60.190 1.00 68.56 237 PHE A CA 1
ATOM 1920 C C . PHE A 1 237 ? -6.855 -27.472 61.043 1.00 68.56 237 PHE A C 1
ATOM 1922 O O . PHE A 1 237 ? -6.781 -27.786 62.226 1.00 68.56 237 PHE A O 1
ATOM 1929 N N . ALA A 1 238 ? -8.027 -27.261 60.435 1.00 68.75 238 ALA A N 1
ATOM 1930 C CA . ALA A 1 238 ? -9.321 -27.434 61.090 1.00 68.75 238 ALA A CA 1
ATOM 1931 C C . ALA A 1 238 ? -9.558 -28.894 61.509 1.00 68.75 238 ALA A C 1
ATOM 1933 O O . ALA A 1 238 ? -9.880 -29.139 62.664 1.00 68.75 238 ALA A O 1
ATOM 1934 N N . ASN A 1 239 ? -9.289 -29.865 60.627 1.00 69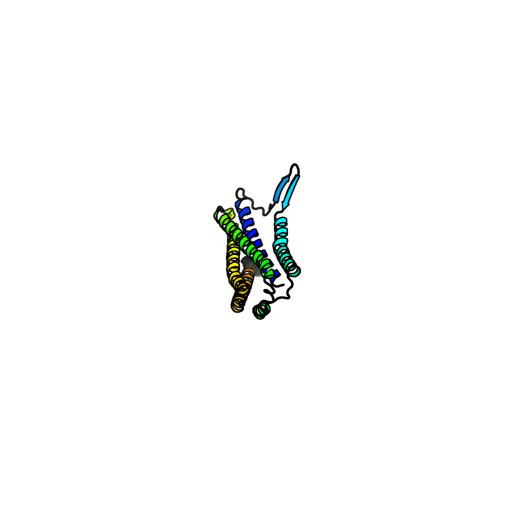.50 239 ASN A N 1
ATOM 1935 C CA . ASN A 1 239 ? -9.391 -31.291 60.962 1.00 69.50 239 ASN A CA 1
ATOM 1936 C C . ASN A 1 239 ? -8.417 -31.711 62.075 1.00 69.50 239 ASN A C 1
ATOM 1938 O O . ASN A 1 239 ? -8.759 -32.549 62.904 1.00 69.50 239 ASN A O 1
ATOM 1942 N N . LEU A 1 240 ? -7.207 -31.143 62.106 1.00 65.19 240 LEU A N 1
ATOM 1943 C CA . LEU A 1 240 ? -6.241 -31.361 63.188 1.00 65.19 240 LEU A CA 1
ATOM 1944 C C . LEU A 1 240 ? -6.744 -30.799 64.522 1.00 65.19 240 LEU A C 1
ATOM 1946 O O . LEU A 1 240 ? -6.610 -31.461 65.550 1.00 65.19 240 LEU A O 1
ATOM 1950 N N . ASN A 1 241 ? -7.354 -29.613 64.504 1.00 61.69 241 ASN A N 1
ATOM 1951 C CA . ASN A 1 241 ? -7.963 -29.023 65.692 1.00 61.69 241 ASN A CA 1
ATOM 1952 C C . ASN A 1 241 ? -9.169 -29.828 66.179 1.00 61.69 241 ASN A C 1
ATOM 1954 O O . ASN A 1 241 ? -9.260 -30.078 67.375 1.00 61.69 241 ASN A O 1
ATOM 1958 N N . ASP A 1 242 ? -10.046 -30.281 65.283 1.00 61.06 242 ASP A N 1
ATOM 1959 C CA . ASP A 1 242 ? -11.197 -31.112 65.646 1.00 61.06 242 ASP A CA 1
ATOM 1960 C C . ASP A 1 242 ? -10.747 -32.460 66.222 1.00 61.06 242 ASP A C 1
ATOM 1962 O O . ASP A 1 242 ? -11.260 -32.891 67.253 1.00 61.06 242 ASP A O 1
ATOM 1966 N N . HIS A 1 243 ? -9.719 -33.094 65.647 1.00 59.31 243 HIS A N 1
ATOM 1967 C CA . HIS A 1 243 ? -9.124 -34.298 66.232 1.00 59.31 243 HIS A CA 1
ATOM 1968 C C . HIS A 1 243 ? -8.498 -34.044 67.610 1.00 59.31 243 HIS A C 1
ATOM 1970 O O . HIS A 1 243 ? -8.659 -34.869 68.508 1.00 59.31 243 HIS A O 1
ATOM 1976 N N . ALA A 1 244 ? -7.821 -32.911 67.812 1.00 58.16 244 ALA A N 1
ATOM 1977 C CA . ALA A 1 244 ? -7.271 -32.539 69.115 1.00 58.16 244 ALA A CA 1
ATOM 1978 C C . ALA A 1 244 ? -8.370 -32.249 70.158 1.00 58.16 244 ALA A C 1
ATOM 1980 O O . ALA A 1 244 ? -8.200 -32.546 71.341 1.00 58.16 244 ALA A O 1
ATOM 1981 N N . LEU A 1 245 ? -9.511 -31.704 69.727 1.00 57.78 245 LEU A N 1
ATOM 1982 C CA . LEU A 1 245 ? -10.665 -31.405 70.577 1.00 57.78 245 LEU A CA 1
ATOM 1983 C C . LEU A 1 245 ? -11.433 -32.679 70.959 1.00 57.78 245 LEU A C 1
ATOM 1985 O O . LEU A 1 245 ? -11.825 -32.836 72.114 1.00 57.78 245 LEU A O 1
ATOM 1989 N N . VAL A 1 246 ? -11.569 -33.625 70.025 1.00 59.12 246 VAL A N 1
ATOM 1990 C CA . VAL A 1 246 ? -12.119 -34.963 70.290 1.00 59.12 246 VAL A CA 1
ATOM 1991 C C . VAL A 1 246 ? -11.223 -35.739 71.257 1.00 59.12 246 VAL A C 1
ATOM 1993 O O . VAL A 1 246 ? -11.738 -36.336 72.197 1.00 59.12 246 VAL A O 1
ATOM 1996 N N . MET A 1 247 ? -9.895 -35.674 71.101 1.00 55.25 247 MET A N 1
ATOM 1997 C CA . MET A 1 247 ? -8.965 -36.299 72.054 1.00 55.25 247 MET A CA 1
ATOM 1998 C C . MET A 1 247 ? -9.077 -35.686 73.460 1.00 55.25 247 MET A C 1
ATOM 2000 O O . MET A 1 247 ? -9.123 -36.429 74.434 1.00 55.25 247 MET A O 1
ATOM 2004 N N . ARG A 1 248 ? -9.225 -34.356 73.583 1.00 53.53 248 ARG A N 1
ATOM 2005 C CA . ARG A 1 248 ? -9.466 -33.702 74.887 1.00 53.53 248 ARG A CA 1
ATOM 2006 C C . ARG A 1 248 ? -10.780 -34.121 75.542 1.00 53.53 248 ARG A C 1
ATOM 2008 O O . ARG A 1 248 ? -10.799 -34.391 76.735 1.00 53.53 248 ARG A O 1
ATOM 2015 N N . HIS A 1 249 ? -11.871 -34.208 74.782 1.00 53.69 249 HIS A N 1
ATOM 2016 C CA . HIS A 1 249 ? -13.150 -34.669 75.331 1.00 53.69 249 HIS A CA 1
ATOM 2017 C C . HIS A 1 249 ? -13.139 -36.150 75.719 1.00 53.69 249 HIS A C 1
ATOM 2019 O O . HIS A 1 249 ? -13.895 -36.564 76.599 1.00 53.69 249 HIS A O 1
ATOM 2025 N N . GLN A 1 250 ? -12.293 -36.953 75.075 1.00 53.44 250 GLN A N 1
ATOM 2026 C CA . GLN A 1 250 ? -12.125 -38.354 75.423 1.00 53.44 250 GLN A CA 1
ATOM 2027 C C . GLN A 1 250 ? -11.324 -38.523 76.720 1.00 53.44 250 GLN A C 1
ATOM 2029 O O . GLN A 1 250 ? -11.719 -39.357 77.532 1.00 53.44 250 GLN A O 1
ATOM 2034 N N . ASP A 1 251 ? -10.311 -37.682 76.956 1.00 53.09 251 ASP A N 1
ATOM 2035 C CA . ASP A 1 251 ? -9.579 -37.601 78.231 1.00 53.09 251 ASP A CA 1
ATOM 2036 C C . ASP A 1 251 ? -10.454 -37.083 79.392 1.00 53.09 251 ASP A C 1
ATOM 2038 O O . ASP A 1 251 ? -10.399 -37.617 80.501 1.00 53.09 251 ASP A O 1
ATOM 2042 N N . ASP A 1 252 ? -11.329 -36.100 79.149 1.00 52.50 252 ASP A N 1
ATOM 2043 C CA . ASP A 1 252 ? -12.275 -35.621 80.170 1.00 52.50 252 ASP A CA 1
ATOM 2044 C C . ASP A 1 252 ? -13.327 -36.690 80.529 1.00 52.50 252 ASP A C 1
ATOM 2046 O O . ASP A 1 252 ? -13.717 -36.842 81.692 1.00 52.50 252 ASP A O 1
ATOM 2050 N N . ASN A 1 253 ? -13.770 -37.488 79.550 1.00 52.47 253 ASN A N 1
ATOM 2051 C CA . ASN A 1 253 ? -14.715 -38.577 79.793 1.00 52.47 253 ASN A CA 1
ATOM 2052 C C . ASN A 1 253 ? -14.075 -39.765 80.528 1.00 52.47 253 ASN A C 1
ATOM 2054 O O . ASN A 1 253 ? -14.724 -40.329 81.414 1.00 52.47 253 ASN A O 1
ATOM 2058 N N . THR A 1 254 ? -12.822 -40.130 80.239 1.00 51.03 254 THR A N 1
ATOM 2059 C CA . THR A 1 254 ? -12.093 -41.150 81.017 1.00 51.03 254 THR A CA 1
ATOM 2060 C C . THR A 1 254 ? -11.775 -40.668 82.431 1.00 51.03 254 THR A C 1
ATOM 2062 O O . THR A 1 254 ? -11.916 -41.453 83.371 1.00 51.03 254 THR A O 1
ATOM 2065 N N . ALA A 1 255 ? -11.463 -39.382 82.625 1.00 51.16 255 ALA A N 1
ATOM 2066 C CA . ALA A 1 255 ? -11.335 -38.791 83.959 1.00 51.16 255 ALA A CA 1
ATOM 2067 C C . ALA A 1 255 ? -12.662 -38.852 84.744 1.00 51.16 255 ALA A C 1
ATOM 2069 O O . ALA A 1 255 ? -12.675 -39.221 85.920 1.00 51.16 255 ALA A O 1
ATOM 2070 N N . SER A 1 256 ? -13.799 -38.583 84.091 1.00 49.59 256 SER A N 1
ATOM 2071 C CA . SER A 1 256 ? -15.125 -38.671 84.723 1.00 49.59 256 SER A CA 1
ATOM 2072 C C . SER A 1 256 ? -15.555 -40.108 85.067 1.00 49.59 256 SER A C 1
ATOM 2074 O O . SER A 1 256 ? -16.225 -40.328 86.078 1.00 49.59 256 SER A O 1
ATOM 2076 N N . GLN A 1 257 ? -15.139 -41.107 84.276 1.00 47.56 257 GLN A N 1
ATOM 2077 C CA . GLN A 1 257 ? -15.379 -42.521 84.582 1.00 47.56 257 GLN A CA 1
ATOM 2078 C C . GLN A 1 257 ? -14.522 -43.011 85.753 1.00 47.56 257 GLN A C 1
ATOM 2080 O O . GLN A 1 257 ? -15.026 -43.768 86.580 1.00 47.56 257 GLN A O 1
ATOM 2085 N N . PHE A 1 258 ? -13.280 -42.538 85.889 1.00 45.22 258 PHE A N 1
ATOM 2086 C CA . PHE A 1 258 ? -12.435 -42.859 87.045 1.00 45.22 258 PHE A CA 1
ATOM 2087 C C . PHE A 1 258 ? -13.027 -42.336 88.365 1.00 45.22 258 PHE A C 1
ATOM 2089 O O . PHE A 1 258 ? -13.079 -43.072 89.348 1.00 45.22 258 PHE A O 1
ATOM 2096 N N . VAL A 1 259 ? -13.572 -41.113 88.369 1.00 50.25 259 VAL A N 1
ATOM 2097 C CA . VAL A 1 259 ? -14.250 -40.538 89.550 1.00 50.25 259 VAL A CA 1
ATOM 2098 C C . VAL A 1 259 ? -15.547 -41.291 89.888 1.00 50.25 259 VAL A C 1
ATOM 2100 O O . VAL A 1 259 ? -15.903 -41.427 91.058 1.00 50.25 259 VAL A O 1
ATOM 2103 N N . ARG A 1 260 ? -16.252 -41.831 88.883 1.00 43.38 260 ARG A N 1
ATOM 2104 C CA . ARG A 1 260 ? -17.480 -42.615 89.098 1.00 43.38 260 ARG A CA 1
ATOM 2105 C C . ARG A 1 260 ? -17.202 -44.001 89.687 1.00 43.38 260 ARG A C 1
ATOM 2107 O O . ARG A 1 260 ? -17.952 -44.440 90.554 1.00 43.38 260 ARG A O 1
ATOM 2114 N N . ILE A 1 261 ? -16.110 -44.648 89.274 1.00 49.00 261 ILE A N 1
ATOM 2115 C CA . ILE A 1 261 ? -15.699 -45.956 89.807 1.00 49.00 261 ILE A CA 1
ATOM 2116 C C . ILE A 1 261 ? -15.204 -45.824 91.261 1.00 49.00 261 ILE A C 1
ATOM 2118 O O . ILE A 1 261 ? -15.545 -46.662 92.093 1.00 49.00 261 ILE A O 1
ATOM 2122 N N . GLU A 1 262 ? -14.498 -44.746 91.629 1.00 43.50 262 GLU A N 1
ATOM 2123 C CA . GLU A 1 262 ? -14.140 -44.497 93.041 1.00 43.50 262 GLU A CA 1
ATOM 2124 C C . GLU A 1 262 ? -15.357 -44.204 93.942 1.00 43.50 262 GLU A C 1
ATOM 2126 O O . GLU A 1 262 ? -15.322 -44.490 95.143 1.00 43.50 262 GLU A O 1
ATOM 2131 N N . GLY A 1 263 ? -16.446 -43.668 93.379 1.00 47.12 263 GLY A N 1
ATOM 2132 C CA . GLY A 1 263 ? -17.704 -43.431 94.092 1.00 47.12 263 GLY A CA 1
ATOM 2133 C C . GLY A 1 263 ? -18.491 -44.710 94.403 1.00 47.12 263 GLY A C 1
ATOM 2134 O O . GLY A 1 263 ? -19.037 -44.835 95.498 1.00 47.12 263 GLY A O 1
ATOM 2135 N N . GLU A 1 264 ? -18.515 -45.679 93.484 1.00 45.06 264 GLU A N 1
ATOM 2136 C CA . GLU A 1 264 ? -19.222 -46.957 93.683 1.00 45.06 264 GLU A CA 1
ATOM 2137 C C . GLU A 1 264 ? -18.455 -47.933 94.590 1.00 45.06 264 GLU A C 1
ATOM 2139 O O . GLU A 1 264 ? -19.075 -48.650 95.373 1.00 45.06 264 GLU A O 1
ATOM 2144 N N . VAL A 1 265 ? -17.116 -47.910 94.596 1.00 49.56 265 VAL A N 1
ATOM 2145 C CA . VAL A 1 265 ? -16.313 -48.779 95.485 1.00 49.56 265 VAL A CA 1
ATOM 2146 C C . VAL A 1 265 ? -16.440 -48.380 96.966 1.00 49.56 265 VAL A C 1
ATOM 2148 O O . VAL A 1 265 ? -16.299 -49.224 97.851 1.00 49.56 265 VAL A O 1
ATOM 2151 N N . LYS A 1 266 ? -16.775 -47.117 97.269 1.00 44.62 266 LYS A N 1
ATOM 2152 C CA . LYS A 1 266 ? -17.023 -46.662 98.650 1.00 44.62 266 LYS A CA 1
ATOM 2153 C C . LYS A 1 266 ? -18.421 -46.988 99.184 1.00 44.62 266 LYS A C 1
ATOM 2155 O O . LYS A 1 266 ? -18.612 -46.888 100.392 1.00 44.62 266 LYS A O 1
ATOM 2160 N N . SER A 1 267 ? -19.382 -47.391 98.345 1.00 44.81 267 SER A N 1
ATOM 2161 C CA . SER A 1 267 ? -20.744 -47.725 98.801 1.00 44.81 267 SER A CA 1
ATOM 2162 C C . SER A 1 267 ? -20.980 -49.223 99.035 1.00 44.81 267 SER A C 1
ATOM 2164 O O . SER A 1 267 ? -22.061 -49.591 99.486 1.00 44.81 267 SER A O 1
ATOM 2166 N N . SER A 1 268 ? -20.005 -50.087 98.738 1.00 43.19 268 SER A N 1
ATOM 2167 C CA . SER A 1 268 ? -20.087 -51.542 98.954 1.00 43.19 268 SER A CA 1
ATOM 2168 C C . SER A 1 268 ? -19.303 -52.038 100.178 1.00 43.19 268 SER A C 1
ATOM 2170 O O . SER A 1 268 ? -19.152 -53.243 100.361 1.00 43.19 268 SER A O 1
ATOM 2172 N N . VAL A 1 269 ? -18.787 -51.127 101.010 1.00 47.75 269 VAL A N 1
ATOM 2173 C CA . VAL A 1 269 ? -18.129 -51.439 102.291 1.00 47.75 269 VAL A CA 1
ATOM 2174 C C . VAL A 1 269 ? -18.739 -50.560 103.383 1.00 47.75 269 VAL A C 1
ATOM 2176 O O . VAL A 1 269 ? -18.118 -49.604 103.840 1.00 47.75 269 VAL A O 1
ATOM 2179 N N . LEU A 1 270 ? -19.985 -50.850 103.753 1.00 37.97 270 LEU A N 1
ATOM 2180 C CA . LEU A 1 270 ? -20.630 -50.393 104.986 1.00 37.97 270 LEU A CA 1
ATOM 2181 C C . LEU A 1 270 ? -21.688 -51.412 105.405 1.00 37.97 270 LEU A C 1
ATOM 2183 O O . LEU A 1 270 ? -22.463 -51.839 104.520 1.00 37.97 270 LEU A O 1
#

pLDDT: mean 70.43, std 14.89, range [34.31, 91.56]

Radius of gyration: 37.4 Å; chains: 1; bounding box: 65×67×131 Å

Sequence (270 aa):
MADFFILAHLATNFMSSVGVCRQFCLGATYTPCGTVKPIADEFHYEIGRCTLRWPGRIIYWNAWFLVVLGIPTATVIGNVYAYRMDTVSDFRRDFANISCNLNPNLGHFYAFFPVLFFLLFAQSVCVIIGAKLRYASPSSCVLLPQLTYLTARFWITLKLAFTHWFIWIPAFTAVFYASVAAWHVFTIFSTLQAIYIAVNFTFSRPVLDLLHQWHEDKLDELKAEHAILCRQAIKSFANLNDHALVMRHQDDNTASQFVRIEGEVKSSVL

Foldseek 3Di:
DVLLVLQLVLLLLLLLLVVLLVVLVVLQPPPDDDDPDVDDCWDFDDDDPDTDTDNVVVVSVVVSCCRNRVVSVCLVVCLPVVDDLQDDDPVLVVLCVLVVNCPSDPVNVVSRVVSVVVSLVSLVVSLVSSVVSLVVRDDDPVCPVVNVVSVVSSVVSVVLSVLSVVLVVLVVVCRVVVPPVSVVVSVVSVVVSVVVVVCCVCPPPVNVVVVVVVVVVVVVVVVVVVVVVVVVVVVVVVVVVVVVVVVVVVVVVVVVVVVVVVVVVVVVPD

Secondary structure (DSSP, 8-state):
-HHHHHHHHHHHHHHHHHHHHHHHHHHHHS-SSS---S---EEEEEETTEEEEEEHHHHHHHHHHIIIIIHHHHHHHHHHHHS-S----GGGHHHHHHTTTS-S-HHHHHHHHHHHHHHHHHHHHHHHHHHHHHHHS---TTTHHHHHHHHHHHHHHHHHHHHHHHHHHHHHHHHHHT-HHHHHHHHHHHHHHHHHHHHHHHTSHHHHHHHHHHHHHHHHHHHHHHHHHHHHHHHHHHHHHHHHHHHHHHHHHHHHHHHHHHHHHTSS--

Organism: Clonorchis sinensis (NCBI:txid79923)